Protein AF-A0ABD2THB8-F1 (afdb_monomer_lite)

Sequence (221 aa):
MLDHNLLGGKLNRGLSAIDSYSLLKEGKQLTSEEIIQISSLGWCIEWLQGYFLVHDDIMDGSSKRRGQPCWFRLSEVGMIAVNDGILLRNHIAVILKQHFRGKPYYVDLLELFNEVEYQTASGQMIDLITTQEKDLSKYSLPIHRRIVQYKTAYYSFYLPVACALLMAGENLDNHLMPRTYSSKWEYISKFRMITWTALLIHRCWVRMARILKISSALGWL

Organism: NCBI:txid62892

Radius of gyration: 18.79 Å; chains: 1; bounding box: 41×47×53 Å

Structure (mmCIF, N/CA/C/O backbone):
data_AF-A0ABD2THB8-F1
#
_entry.id   AF-A0ABD2THB8-F1
#
loop_
_atom_site.group_PDB
_atom_site.id
_atom_site.type_symbol
_atom_site.label_atom_id
_atom_site.label_alt_id
_atom_site.label_comp_id
_atom_site.label_asym_id
_atom_site.label_entity_id
_atom_site.label_seq_id
_atom_site.pdbx_PDB_ins_code
_atom_site.Cartn_x
_atom_site.Cartn_y
_atom_site.Cartn_z
_atom_site.occupancy
_atom_site.B_iso_or_equiv
_atom_site.auth_seq_id
_atom_site.auth_comp_id
_atom_site.auth_asym_id
_atom_site.auth_atom_id
_atom_site.pdbx_PDB_model_num
ATOM 1 N N . MET A 1 1 ? 7.795 -17.103 1.721 1.00 94.69 1 MET A N 1
ATOM 2 C CA . MET A 1 1 ? 7.207 -16.081 0.827 1.00 94.69 1 MET A CA 1
ATOM 3 C C . MET A 1 1 ? 6.844 -14.801 1.581 1.00 94.69 1 MET A C 1
ATOM 5 O O . MET A 1 1 ? 7.473 -13.789 1.304 1.00 94.69 1 MET A O 1
ATOM 9 N N . LEU A 1 2 ? 5.898 -14.818 2.538 1.00 96.44 2 LEU A N 1
ATOM 10 C CA . LEU A 1 2 ? 5.469 -13.603 3.261 1.00 96.44 2 LEU A CA 1
ATOM 11 C C . LEU A 1 2 ? 6.621 -12.915 4.005 1.00 96.44 2 LEU A C 1
ATOM 13 O O . LEU A 1 2 ? 6.917 -11.759 3.719 1.00 96.44 2 LEU A O 1
ATOM 17 N N . ASP A 1 3 ? 7.320 -13.643 4.879 1.00 96.75 3 ASP A N 1
ATOM 18 C CA . ASP A 1 3 ? 8.410 -13.075 5.684 1.00 96.75 3 ASP A CA 1
ATOM 19 C C . ASP A 1 3 ? 9.509 -12.452 4.815 1.00 96.75 3 ASP A C 1
ATOM 21 O O . ASP A 1 3 ? 9.954 -11.336 5.073 1.00 96.75 3 ASP A O 1
ATOM 25 N N . HIS A 1 4 ? 9.877 -13.124 3.719 1.00 97.44 4 HIS A N 1
ATOM 26 C CA . HIS A 1 4 ? 10.893 -12.643 2.776 1.00 97.44 4 HIS A CA 1
ATOM 27 C C . HIS A 1 4 ? 10.495 -11.330 2.094 1.00 97.44 4 HIS A C 1
ATOM 29 O O . HIS A 1 4 ? 11.316 -10.428 1.940 1.00 97.44 4 HIS A O 1
ATOM 35 N N . ASN A 1 5 ? 9.233 -11.216 1.673 1.00 97.69 5 ASN A N 1
ATOM 36 C CA . ASN A 1 5 ? 8.765 -10.102 0.846 1.00 97.69 5 ASN A CA 1
ATOM 37 C C . ASN A 1 5 ? 8.177 -8.939 1.652 1.00 97.69 5 ASN A C 1
ATOM 39 O O . ASN A 1 5 ? 8.069 -7.827 1.130 1.00 97.69 5 ASN A O 1
ATOM 43 N N . LEU A 1 6 ? 7.814 -9.145 2.919 1.00 96.38 6 LEU A N 1
ATOM 44 C CA . LEU A 1 6 ? 7.147 -8.137 3.752 1.00 96.38 6 LEU A CA 1
ATOM 45 C C . LEU A 1 6 ? 8.025 -7.621 4.896 1.00 96.38 6 LEU A C 1
ATOM 47 O O . LEU A 1 6 ? 7.920 -6.448 5.245 1.00 96.38 6 LEU A O 1
ATOM 51 N N . LEU A 1 7 ? 8.954 -8.430 5.413 1.00 93.50 7 LEU A N 1
ATOM 52 C CA . LEU A 1 7 ? 9.884 -8.002 6.462 1.00 93.50 7 LEU A CA 1
ATOM 53 C C . LEU A 1 7 ? 11.159 -7.370 5.874 1.00 93.50 7 LEU A C 1
ATOM 55 O O . LEU A 1 7 ? 11.385 -7.359 4.660 1.00 93.50 7 LEU A O 1
ATOM 59 N N . GLY A 1 8 ? 11.968 -6.747 6.736 1.00 89.75 8 GLY A N 1
ATOM 60 C CA . GLY A 1 8 ? 13.219 -6.064 6.362 1.00 89.75 8 GLY A CA 1
ATOM 61 C C . GLY A 1 8 ? 13.041 -4.688 5.701 1.00 89.75 8 GLY A C 1
ATOM 62 O O . GLY A 1 8 ? 14.020 -4.030 5.350 1.00 89.75 8 GLY A O 1
ATOM 63 N N . GLY A 1 9 ? 11.797 -4.240 5.502 1.00 90.88 9 GLY A N 1
ATOM 64 C CA . GLY A 1 9 ? 11.471 -2.874 5.094 1.00 90.88 9 GLY A CA 1
ATOM 65 C C . GLY A 1 9 ? 11.371 -1.918 6.287 1.00 90.88 9 GLY A C 1
ATOM 66 O O . GLY A 1 9 ? 11.344 -2.337 7.438 1.00 90.88 9 GLY A O 1
ATOM 67 N N . LYS A 1 10 ? 11.266 -0.613 6.008 1.00 94.00 10 LYS A N 1
ATOM 68 C CA . LYS A 1 10 ? 11.056 0.421 7.044 1.00 94.00 10 LYS A CA 1
ATOM 69 C C . LYS A 1 10 ? 9.604 0.515 7.533 1.00 94.00 10 LYS A C 1
ATOM 71 O O . LYS A 1 10 ? 9.340 1.245 8.476 1.00 94.00 10 LYS A O 1
ATOM 76 N N . LEU A 1 11 ? 8.675 -0.152 6.841 1.00 95.25 11 LEU A N 1
ATOM 77 C CA . LEU A 1 11 ? 7.229 -0.113 7.095 1.00 95.25 11 LEU A CA 1
ATOM 78 C C . LEU A 1 11 ? 6.629 1.305 7.096 1.00 95.25 11 LEU A C 1
ATOM 80 O O . LEU A 1 11 ? 5.595 1.557 7.705 1.00 95.25 11 LEU A O 1
ATOM 84 N N . ASN A 1 12 ? 7.281 2.260 6.422 1.00 96.81 12 ASN A N 1
ATOM 85 C CA . ASN A 1 12 ? 6.888 3.667 6.473 1.00 96.81 12 ASN A CA 1
ATOM 86 C C . ASN A 1 12 ? 5.454 3.895 5.984 1.00 96.81 12 ASN A C 1
ATOM 88 O O . ASN A 1 12 ? 4.807 4.813 6.476 1.00 96.81 12 ASN A O 1
ATOM 92 N N . ARG A 1 13 ? 4.956 3.114 5.014 1.00 97.00 13 ARG A N 1
ATOM 93 C CA . ARG A 1 13 ? 3.604 3.315 4.472 1.00 97.00 13 ARG A CA 1
ATOM 94 C C . ARG A 1 13 ? 2.563 2.793 5.450 1.00 97.00 13 ARG A C 1
ATOM 96 O O . ARG A 1 13 ? 1.616 3.513 5.754 1.00 97.00 13 ARG A O 1
ATOM 103 N N . GLY A 1 14 ? 2.796 1.604 6.004 1.00 96.69 14 GLY A N 1
ATOM 104 C CA . GLY A 1 14 ? 1.966 1.040 7.062 1.00 96.69 14 GLY A CA 1
ATOM 105 C C . GLY A 1 14 ? 1.931 1.928 8.308 1.00 96.69 14 GLY A C 1
ATOM 106 O O . GLY A 1 14 ? 0.855 2.288 8.778 1.00 96.69 14 GLY A O 1
ATOM 107 N N . LEU A 1 15 ? 3.098 2.375 8.783 1.00 97.31 15 LEU A N 1
ATOM 108 C CA . LEU A 1 15 ? 3.215 3.300 9.916 1.00 97.31 15 LEU A CA 1
ATOM 109 C C . LEU A 1 15 ? 2.547 4.651 9.634 1.00 97.31 15 LEU A C 1
ATOM 111 O O . LEU A 1 15 ? 1.915 5.210 10.523 1.00 97.31 15 LEU A O 1
ATOM 115 N N . SER A 1 16 ? 2.606 5.149 8.394 1.00 96.88 16 SER A N 1
ATOM 116 C CA . SER A 1 16 ? 1.941 6.407 8.025 1.00 96.88 16 SER A CA 1
ATOM 117 C C . SER A 1 16 ? 0.422 6.339 8.193 1.00 96.88 16 SER A C 1
ATOM 119 O O . SER A 1 16 ? -0.178 7.350 8.550 1.00 96.88 16 SER A O 1
ATOM 121 N N . ALA A 1 17 ? -0.212 5.183 7.969 1.00 96.94 17 ALA A N 1
ATOM 122 C CA . ALA A 1 17 ? -1.645 5.018 8.223 1.00 96.94 17 ALA A CA 1
ATOM 123 C C . ALA A 1 17 ? -1.957 5.138 9.726 1.00 96.94 17 ALA A C 1
ATOM 125 O O . ALA A 1 17 ? -2.867 5.869 10.118 1.00 96.94 17 ALA A O 1
ATOM 126 N N . ILE A 1 18 ? -1.145 4.489 10.568 1.00 96.44 18 ILE A N 1
ATOM 127 C CA . ILE A 1 18 ? -1.266 4.519 12.034 1.00 96.44 18 ILE A CA 1
ATOM 128 C C . ILE A 1 18 ? -1.056 5.940 12.571 1.00 96.44 18 ILE A C 1
ATOM 130 O O . ILE A 1 18 ? -1.875 6.439 13.347 1.00 96.44 18 ILE A O 1
ATOM 134 N N . ASP A 1 19 ? 0.005 6.611 12.121 1.00 96.06 19 ASP A N 1
ATOM 135 C CA . ASP A 1 19 ? 0.317 7.988 12.504 1.00 96.06 19 ASP A CA 1
ATOM 136 C C . ASP A 1 19 ? -0.799 8.947 12.072 1.00 96.06 19 ASP A C 1
ATOM 138 O O . ASP A 1 19 ? -1.228 9.792 12.857 1.00 96.06 19 ASP A O 1
ATOM 142 N N . SER A 1 20 ? -1.312 8.795 10.846 1.00 95.56 20 SER A N 1
ATOM 143 C CA . SER A 1 20 ? -2.399 9.633 10.324 1.00 95.56 20 SER A CA 1
ATOM 144 C C . SER A 1 20 ? -3.672 9.470 11.150 1.00 95.56 20 SER A C 1
ATOM 146 O O . SER A 1 20 ? -4.260 10.466 11.566 1.00 95.56 20 SER A O 1
ATOM 148 N N . TYR A 1 21 ? -4.068 8.233 11.455 1.00 96.88 21 TYR A N 1
ATOM 149 C CA . TYR A 1 21 ? -5.251 7.974 12.275 1.00 96.88 21 TYR A CA 1
ATOM 150 C C . TYR A 1 21 ? -5.092 8.515 13.699 1.00 96.88 21 TYR A C 1
ATOM 152 O O . TYR A 1 21 ? -5.993 9.159 14.229 1.00 96.88 21 TYR A O 1
ATOM 160 N N . SER A 1 22 ? -3.912 8.336 14.296 1.00 95.00 22 SER A N 1
ATOM 161 C CA . SER A 1 22 ? -3.602 8.870 15.627 1.00 95.00 22 SER A CA 1
ATOM 162 C C . SER A 1 22 ? -3.696 10.399 15.672 1.00 95.00 22 SER A C 1
ATOM 164 O O . SER A 1 22 ? -4.173 10.963 16.657 1.00 95.00 22 SER A O 1
ATOM 166 N N . LEU A 1 23 ? -3.270 11.084 14.605 1.00 94.62 23 LEU A N 1
ATOM 167 C CA . LEU A 1 23 ? -3.394 12.539 14.487 1.00 94.62 23 LEU A CA 1
ATOM 168 C C . LEU A 1 23 ? -4.854 12.988 14.344 1.00 94.62 23 LEU A C 1
ATOM 170 O O . LEU A 1 23 ? -5.235 13.966 14.983 1.00 94.62 23 LEU A O 1
ATOM 174 N N . LEU A 1 24 ? -5.671 12.263 13.573 1.00 93.38 24 LEU A N 1
ATOM 175 C CA . LEU A 1 24 ? -7.109 12.539 13.421 1.00 93.38 24 LEU A CA 1
ATOM 176 C C . LEU A 1 24 ? -7.891 12.366 14.732 1.00 93.38 24 LEU A C 1
ATOM 178 O O . LEU A 1 24 ? -8.963 12.936 14.896 1.00 93.38 24 LEU A O 1
ATOM 182 N N . LYS A 1 25 ? -7.352 11.611 15.694 1.00 92.50 25 LYS A N 1
ATOM 183 C CA . LYS A 1 25 ? -7.950 11.435 17.024 1.00 92.50 25 LYS A CA 1
ATOM 184 C C . LYS A 1 25 ? -7.610 12.554 18.012 1.00 92.50 25 LYS A C 1
ATOM 186 O O . LYS A 1 25 ? -8.044 12.483 19.160 1.00 92.50 25 LYS A O 1
ATOM 191 N N . GLU A 1 26 ? -6.857 13.570 17.587 1.00 90.06 26 GLU A N 1
ATOM 192 C CA . GLU A 1 26 ? -6.577 14.797 18.351 1.00 90.06 26 GLU A CA 1
ATOM 193 C C . GLU A 1 26 ? -6.031 14.537 19.770 1.00 90.06 26 GLU A C 1
ATOM 195 O O . GLU A 1 26 ? -6.385 15.204 20.738 1.00 90.06 26 GLU A O 1
ATOM 200 N N . GLY A 1 27 ? -5.158 13.533 19.910 1.00 82.19 27 GLY A N 1
ATOM 201 C CA . GLY A 1 27 ? -4.533 13.181 21.190 1.00 82.19 27 GLY A CA 1
ATOM 202 C C . GLY A 1 27 ? -5.357 12.250 22.083 1.00 82.19 27 GLY A C 1
ATOM 203 O O . GLY A 1 27 ? -4.892 11.893 23.165 1.00 82.19 27 GLY A O 1
ATOM 204 N N . LYS A 1 28 ? -6.541 11.802 21.640 1.00 90.00 28 LYS A N 1
ATOM 205 C CA . LYS A 1 28 ? -7.277 10.721 22.309 1.00 90.00 28 LYS A CA 1
ATOM 206 C C . LYS A 1 28 ? -6.526 9.400 22.156 1.00 90.00 28 LYS A C 1
ATOM 208 O O . LYS A 1 28 ? -5.987 9.094 21.092 1.00 90.00 28 LYS A O 1
ATOM 213 N N . GLN A 1 29 ? -6.516 8.606 23.223 1.00 91.56 29 GLN A N 1
ATOM 214 C CA . GLN A 1 29 ? -5.912 7.280 23.201 1.00 91.56 29 GLN A CA 1
ATOM 215 C C . GLN A 1 29 ? -6.728 6.343 22.307 1.00 91.56 29 GLN A C 1
ATOM 217 O O . GLN A 1 29 ? -7.955 6.306 22.396 1.00 91.56 29 GLN A O 1
ATOM 222 N N . LEU A 1 30 ? -6.036 5.588 21.454 1.00 94.81 30 LEU A N 1
ATOM 223 C CA . LEU A 1 30 ? -6.664 4.572 20.618 1.00 94.81 30 LEU A CA 1
ATOM 224 C C . LEU A 1 30 ? -7.088 3.376 21.470 1.00 94.81 30 LEU A C 1
ATOM 226 O O . LEU A 1 30 ? -6.328 2.894 22.313 1.00 94.81 30 LEU A O 1
ATOM 230 N N . THR A 1 31 ? -8.286 2.871 21.212 1.00 96.75 31 THR A N 1
ATOM 231 C CA . THR A 1 31 ? -8.747 1.596 21.762 1.00 96.75 31 THR A CA 1
ATOM 232 C C . THR A 1 31 ? -7.973 0.429 21.145 1.00 96.75 31 THR A C 1
ATOM 234 O O . THR A 1 31 ? -7.402 0.535 20.058 1.00 96.75 31 THR A O 1
ATOM 237 N N . SER A 1 32 ? -7.980 -0.730 21.808 1.00 96.56 32 SER A N 1
ATOM 238 C CA . SER A 1 32 ? -7.350 -1.942 21.268 1.00 96.56 32 SER A CA 1
ATOM 239 C C . SER A 1 32 ? -7.946 -2.358 19.918 1.00 96.56 32 SER A C 1
ATOM 241 O O . SER A 1 32 ? -7.210 -2.799 19.039 1.00 96.56 32 SER A O 1
ATOM 243 N N . GLU A 1 33 ? -9.258 -2.180 19.729 1.00 96.12 33 GLU A N 1
ATOM 244 C CA . GLU A 1 33 ? -9.925 -2.469 18.455 1.00 96.12 33 GLU A CA 1
ATOM 245 C C . GLU A 1 33 ? -9.424 -1.543 17.340 1.00 96.12 33 GLU A C 1
ATOM 247 O O . GLU A 1 33 ? -9.090 -2.011 16.250 1.00 96.12 33 GLU A O 1
ATOM 252 N N . GLU A 1 34 ? -9.310 -0.245 17.624 1.00 96.88 34 GLU A N 1
ATOM 253 C CA . GLU A 1 34 ? -8.800 0.733 16.665 1.00 96.88 34 GLU A CA 1
ATOM 254 C C . GLU A 1 34 ? -7.345 0.449 16.296 1.00 96.88 34 GLU A C 1
ATOM 256 O O . GLU A 1 34 ? -7.003 0.470 15.118 1.00 96.88 34 GLU A O 1
ATOM 261 N N . ILE A 1 35 ? -6.493 0.112 17.270 1.00 97.50 35 ILE A N 1
ATOM 262 C CA . ILE A 1 35 ? -5.095 -0.255 17.004 1.00 97.50 35 ILE A CA 1
ATOM 263 C C . ILE A 1 35 ? -5.028 -1.460 16.061 1.00 97.50 35 ILE A C 1
ATOM 265 O O . ILE A 1 35 ? -4.277 -1.425 15.085 1.00 97.50 35 ILE A O 1
ATOM 269 N N . ILE A 1 36 ? -5.822 -2.507 16.309 1.00 97.81 36 ILE A N 1
ATOM 270 C CA . ILE A 1 36 ? -5.866 -3.699 15.451 1.00 97.81 36 ILE A CA 1
ATOM 271 C C . ILE A 1 36 ? -6.335 -3.330 14.042 1.00 97.81 36 ILE A C 1
ATOM 273 O O . ILE A 1 36 ? -5.728 -3.760 13.062 1.00 97.81 36 ILE A O 1
ATOM 277 N N . GLN A 1 37 ? -7.387 -2.522 13.921 1.00 98.25 37 GLN A N 1
ATOM 278 C CA . GLN A 1 37 ? -7.937 -2.115 12.629 1.00 98.25 37 GLN A CA 1
ATOM 279 C C . GLN A 1 37 ? -6.945 -1.273 11.829 1.00 98.25 37 GLN A C 1
ATOM 281 O O . GLN A 1 37 ? -6.592 -1.651 10.711 1.00 98.25 37 GLN A O 1
ATOM 286 N N . ILE A 1 38 ? -6.417 -0.187 12.394 1.00 98.19 38 ILE A N 1
ATOM 287 C CA . ILE A 1 38 ? -5.491 0.665 11.644 1.00 98.19 38 ILE A CA 1
ATOM 288 C C . ILE A 1 38 ? -4.184 -0.065 11.319 1.00 98.19 38 ILE A C 1
ATOM 290 O O . ILE A 1 38 ? -3.643 0.110 10.229 1.00 98.19 38 ILE A O 1
ATOM 294 N N . SER A 1 39 ? -3.719 -0.960 12.198 1.00 98.44 39 SER A N 1
ATOM 295 C CA . SER A 1 39 ? -2.564 -1.818 11.907 1.00 98.44 39 SER A CA 1
ATOM 296 C C . SER A 1 39 ? -2.863 -2.813 10.785 1.00 98.44 39 SER A C 1
ATOM 298 O O . SER A 1 39 ? -2.005 -3.048 9.940 1.00 98.44 39 SER A O 1
ATOM 300 N N . SER A 1 40 ? -4.080 -3.365 10.724 1.00 98.62 40 SER A N 1
ATOM 301 C CA . SER A 1 40 ? -4.502 -4.264 9.639 1.00 98.62 40 SER A CA 1
ATOM 302 C C . SER A 1 40 ? -4.533 -3.540 8.290 1.00 98.62 40 SER 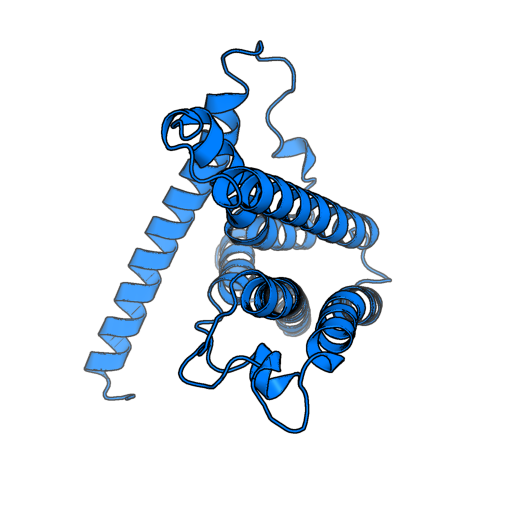A C 1
ATOM 304 O O . SER A 1 40 ? -4.075 -4.094 7.291 1.00 98.62 40 SER A O 1
ATOM 306 N N . LEU A 1 41 ? -5.002 -2.286 8.255 1.00 98.75 41 LEU A N 1
ATOM 307 C CA . LEU A 1 41 ? -4.922 -1.434 7.060 1.00 98.75 41 LEU A CA 1
ATOM 308 C C . LEU A 1 41 ? -3.471 -1.109 6.699 1.00 98.75 41 LEU A C 1
ATOM 310 O O . LEU A 1 41 ? -3.091 -1.231 5.536 1.00 98.75 41 LEU A O 1
ATOM 314 N N . GLY A 1 42 ? -2.647 -0.764 7.691 1.00 98.56 42 GLY A N 1
ATOM 315 C CA . GLY A 1 42 ? -1.218 -0.533 7.502 1.00 98.56 42 GLY A CA 1
ATOM 316 C C . GLY A 1 42 ? -0.519 -1.734 6.860 1.00 98.56 42 GLY A C 1
ATOM 317 O O . GLY A 1 42 ? 0.224 -1.578 5.892 1.00 98.56 42 GLY A O 1
ATOM 318 N N . TRP A 1 43 ? -0.825 -2.944 7.326 1.00 98.62 43 TRP A N 1
ATOM 319 C CA . TRP A 1 43 ? -0.332 -4.174 6.719 1.00 98.62 43 TRP A CA 1
ATOM 320 C C . TRP A 1 43 ? -0.894 -4.407 5.317 1.00 98.62 43 TRP A C 1
ATOM 322 O O . TRP A 1 43 ? -0.116 -4.720 4.426 1.00 98.62 43 TRP A O 1
ATOM 332 N N . CYS A 1 44 ? -2.181 -4.169 5.049 1.00 98.81 44 CYS A N 1
ATOM 333 C CA . CYS A 1 44 ? -2.716 -4.253 3.681 1.00 98.81 44 CYS A CA 1
ATOM 334 C C . CYS A 1 44 ? -1.915 -3.387 2.687 1.00 98.81 44 CYS A C 1
ATOM 336 O O . CYS A 1 44 ? -1.662 -3.811 1.560 1.00 98.81 44 CYS A O 1
ATOM 338 N N . ILE A 1 45 ? -1.457 -2.205 3.114 1.00 98.75 45 ILE A N 1
ATOM 339 C CA . ILE A 1 45 ? -0.619 -1.313 2.299 1.00 98.75 45 ILE A CA 1
ATOM 340 C C . ILE A 1 45 ? 0.781 -1.904 2.072 1.00 98.75 45 ILE A C 1
ATOM 342 O O . ILE A 1 45 ? 1.297 -1.858 0.955 1.00 98.75 45 ILE A O 1
ATOM 346 N N . GLU A 1 46 ? 1.400 -2.484 3.100 1.00 98.62 46 GLU A N 1
ATOM 347 C CA . GLU A 1 46 ? 2.703 -3.154 2.969 1.00 98.62 46 GLU A CA 1
ATOM 348 C C . GLU A 1 46 ? 2.607 -4.441 2.125 1.00 98.62 46 GLU A C 1
ATOM 350 O O . GLU A 1 46 ? 3.531 -4.744 1.371 1.00 98.62 46 GLU A O 1
ATOM 355 N N . TRP A 1 47 ? 1.474 -5.153 2.166 1.00 98.62 47 TRP A N 1
ATOM 356 C CA . TRP A 1 47 ? 1.162 -6.270 1.267 1.00 98.62 47 TRP A CA 1
ATOM 357 C C . TRP A 1 47 ? 1.036 -5.808 -0.186 1.00 98.62 47 TRP A C 1
ATOM 359 O O . TRP A 1 47 ? 1.629 -6.428 -1.068 1.00 98.62 47 TRP A O 1
ATOM 369 N N . LEU A 1 48 ? 0.333 -4.696 -0.435 1.00 98.69 48 LEU A N 1
ATOM 370 C CA . LEU A 1 48 ? 0.223 -4.100 -1.770 1.00 98.69 48 LEU A CA 1
ATOM 371 C C . LEU A 1 48 ? 1.600 -3.685 -2.300 1.00 98.69 48 LEU A C 1
ATOM 373 O O . LEU A 1 48 ? 1.945 -3.974 -3.444 1.00 98.69 48 LEU A O 1
ATOM 377 N N . GLN A 1 49 ? 2.421 -3.059 -1.453 1.00 98.44 49 GLN A N 1
ATOM 378 C CA . GLN A 1 49 ? 3.799 -2.732 -1.801 1.00 98.44 49 GLN A CA 1
ATOM 379 C C . GLN A 1 49 ? 4.617 -4.000 -2.092 1.00 98.44 49 GLN A C 1
ATOM 381 O O . GLN A 1 49 ? 5.359 -4.028 -3.069 1.00 98.44 49 GLN A O 1
ATOM 386 N N . GLY A 1 50 ? 4.510 -5.036 -1.257 1.00 98.38 50 GLY A N 1
ATOM 387 C CA . GLY A 1 50 ? 5.208 -6.309 -1.447 1.00 98.38 50 GLY A CA 1
ATOM 388 C C . GLY A 1 50 ? 4.857 -6.968 -2.779 1.00 98.38 50 GLY A C 1
ATOM 389 O O . GLY A 1 50 ? 5.757 -7.375 -3.506 1.00 98.38 50 GLY A O 1
ATOM 390 N N . TYR A 1 51 ? 3.569 -6.994 -3.128 1.00 98.56 51 TYR A N 1
ATOM 391 C CA . TYR A 1 51 ? 3.076 -7.449 -4.427 1.00 98.56 51 TYR A CA 1
ATOM 392 C C . TYR A 1 51 ? 3.771 -6.727 -5.588 1.00 98.56 51 TYR A C 1
ATOM 394 O O . TYR A 1 51 ? 4.407 -7.379 -6.418 1.00 98.56 51 TYR A O 1
ATOM 402 N N . PHE A 1 52 ? 3.715 -5.390 -5.610 1.00 98.62 52 PHE A N 1
ATOM 403 C CA . PHE A 1 52 ? 4.333 -4.618 -6.686 1.00 98.62 52 PHE A CA 1
ATOM 404 C C . PHE A 1 52 ? 5.846 -4.811 -6.744 1.00 98.62 52 PHE A C 1
ATOM 406 O O . PHE A 1 52 ? 6.385 -4.938 -7.833 1.00 98.62 52 PHE A O 1
ATOM 413 N N . LEU A 1 53 ? 6.535 -4.884 -5.602 1.00 98.56 53 LEU A N 1
ATOM 414 C CA . LEU A 1 53 ? 7.988 -5.061 -5.577 1.00 98.56 53 LEU A CA 1
ATOM 415 C C . LEU A 1 53 ? 8.437 -6.434 -6.081 1.00 98.56 53 LEU A C 1
ATOM 417 O O . LEU A 1 53 ? 9.468 -6.511 -6.739 1.00 98.56 53 LEU A O 1
ATOM 421 N N . VAL A 1 54 ? 7.682 -7.504 -5.810 1.00 98.69 54 VAL A N 1
ATOM 422 C CA . VAL A 1 54 ? 7.996 -8.836 -6.355 1.00 98.69 54 VAL A CA 1
ATOM 423 C C . VAL A 1 54 ? 7.940 -8.817 -7.882 1.00 98.69 54 VAL A C 1
ATOM 425 O O . VAL A 1 54 ? 8.820 -9.375 -8.532 1.00 98.69 54 VAL A O 1
ATOM 428 N N . HIS A 1 55 ? 6.928 -8.169 -8.463 1.00 98.62 55 HIS A N 1
ATOM 429 C CA . HIS A 1 55 ? 6.788 -8.068 -9.918 1.00 98.62 55 HIS A CA 1
ATOM 430 C C . HIS A 1 55 ? 7.768 -7.066 -10.540 1.00 98.62 55 HIS A C 1
ATOM 432 O O . HIS A 1 55 ? 8.357 -7.367 -11.574 1.00 98.62 55 HIS A O 1
ATOM 438 N N . ASP A 1 56 ? 7.985 -5.911 -9.911 1.00 98.38 56 ASP A N 1
ATOM 439 C CA . ASP A 1 56 ? 8.949 -4.885 -10.340 1.00 98.38 56 ASP A CA 1
ATOM 440 C C . ASP A 1 56 ? 10.375 -5.445 -10.368 1.00 98.38 56 ASP A C 1
ATOM 442 O O . ASP A 1 56 ? 11.062 -5.317 -11.375 1.00 98.38 56 ASP A O 1
ATOM 446 N N . ASP A 1 57 ? 10.779 -6.201 -9.341 1.00 98.62 57 ASP A N 1
ATOM 447 C CA . ASP A 1 57 ? 12.095 -6.841 -9.312 1.00 98.62 57 ASP A CA 1
ATOM 448 C C . ASP A 1 57 ? 12.299 -7.819 -10.488 1.00 98.62 57 ASP A C 1
ATOM 450 O O . ASP A 1 57 ? 13.416 -7.928 -11.000 1.00 98.62 57 ASP A O 1
ATOM 454 N N . ILE A 1 58 ? 11.243 -8.514 -10.933 1.00 98.50 58 ILE A N 1
ATOM 455 C CA . ILE A 1 58 ? 11.281 -9.396 -12.113 1.00 98.50 58 ILE A CA 1
ATOM 456 C C . ILE A 1 58 ? 11.418 -8.567 -13.394 1.00 98.50 58 ILE A C 1
ATOM 458 O O . ILE A 1 58 ? 12.292 -8.860 -14.210 1.00 98.50 58 ILE A O 1
ATOM 462 N N . MET A 1 59 ? 10.567 -7.551 -13.572 1.00 97.44 59 MET A N 1
ATOM 463 C CA . MET A 1 59 ? 10.538 -6.713 -14.779 1.00 97.44 59 MET A CA 1
ATOM 464 C C . MET A 1 59 ? 11.849 -5.943 -14.977 1.00 97.44 59 MET A C 1
ATOM 466 O O . MET A 1 59 ? 12.344 -5.864 -16.099 1.00 97.44 59 MET A O 1
ATOM 470 N N . ASP A 1 60 ? 12.451 -5.475 -13.884 1.00 96.31 60 ASP A N 1
ATOM 471 C CA . ASP A 1 60 ? 13.712 -4.729 -13.891 1.00 96.31 60 ASP A CA 1
ATOM 472 C C . ASP A 1 60 ? 14.950 -5.642 -13.883 1.00 96.31 60 ASP A C 1
ATOM 474 O O . ASP A 1 60 ? 16.088 -5.172 -13.952 1.00 96.31 60 ASP A O 1
ATOM 478 N N . GLY A 1 61 ? 14.768 -6.961 -13.756 1.00 97.12 61 GLY A N 1
ATOM 479 C CA . GLY A 1 61 ? 15.877 -7.905 -13.630 1.00 97.12 61 GLY A CA 1
ATOM 480 C C . GLY A 1 61 ? 16.729 -7.669 -12.376 1.00 97.12 61 GLY A C 1
ATOM 481 O O . GLY A 1 61 ? 17.923 -7.984 -12.366 1.00 97.12 61 GLY A O 1
ATOM 482 N N . SER A 1 62 ? 16.132 -7.151 -11.305 1.00 97.81 62 SER A N 1
ATOM 483 C CA . SER A 1 62 ? 16.819 -6.800 -10.061 1.00 97.81 62 SER A CA 1
ATOM 484 C C . SER A 1 62 ? 17.499 -8.008 -9.398 1.00 97.81 62 SER A C 1
ATOM 486 O O . SER A 1 62 ? 17.114 -9.168 -9.579 1.00 97.81 62 SER A O 1
ATOM 488 N N . SER A 1 63 ? 18.570 -7.749 -8.642 1.00 97.88 63 SER A N 1
ATOM 489 C CA . SER A 1 63 ? 19.367 -8.792 -7.975 1.00 97.88 63 SER A CA 1
ATOM 490 C C . SER A 1 63 ? 19.084 -8.900 -6.476 1.00 97.88 63 SER A C 1
ATOM 492 O O . SER A 1 63 ? 18.967 -10.010 -5.952 1.00 97.88 63 SER A O 1
ATOM 494 N N . LYS A 1 64 ? 18.969 -7.764 -5.780 1.00 97.94 64 LYS A N 1
ATOM 495 C CA . LYS A 1 64 ? 18.759 -7.696 -4.331 1.00 97.94 64 LYS A CA 1
ATOM 496 C C . LYS A 1 64 ? 17.679 -6.693 -3.955 1.00 97.94 64 LYS A C 1
ATOM 498 O O . LYS A 1 64 ? 17.606 -5.603 -4.517 1.00 97.94 64 L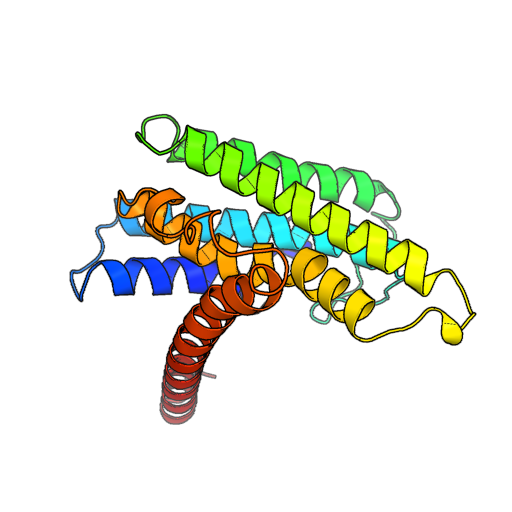YS A O 1
ATOM 503 N N . ARG A 1 65 ? 16.946 -7.012 -2.890 1.00 97.81 65 ARG A N 1
ATOM 504 C CA . ARG A 1 65 ? 15.992 -6.135 -2.216 1.00 97.81 65 ARG A CA 1
ATOM 505 C C . ARG A 1 65 ? 16.089 -6.314 -0.706 1.00 97.81 65 ARG A C 1
ATOM 507 O O . ARG A 1 65 ? 16.185 -7.430 -0.212 1.00 97.81 65 ARG A O 1
ATOM 514 N N . ARG A 1 66 ? 16.081 -5.200 0.040 1.00 95.50 66 ARG A N 1
ATOM 515 C CA . ARG A 1 66 ? 16.157 -5.189 1.521 1.00 95.50 66 ARG A CA 1
ATOM 516 C C . ARG A 1 66 ? 17.346 -5.999 2.073 1.00 95.50 66 ARG A C 1
ATOM 518 O O . ARG A 1 66 ? 17.243 -6.678 3.084 1.00 95.50 66 ARG A O 1
ATOM 525 N N . GLY A 1 67 ? 18.482 -5.937 1.376 1.00 95.19 67 GLY A N 1
ATOM 526 C CA . GLY A 1 67 ? 19.707 -6.653 1.750 1.00 95.19 67 GLY A CA 1
ATOM 527 C C . GLY A 1 67 ? 19.733 -8.143 1.387 1.00 95.19 67 GLY A C 1
ATOM 528 O O . GLY A 1 67 ? 20.788 -8.756 1.521 1.00 95.19 67 GLY A O 1
ATOM 529 N N . GLN A 1 68 ? 18.636 -8.709 0.877 1.00 96.31 68 GLN A N 1
ATOM 530 C CA . GLN A 1 68 ? 18.511 -10.119 0.493 1.00 96.31 68 GLN A CA 1
ATOM 531 C C . GLN A 1 68 ? 18.371 -10.270 -1.031 1.00 96.31 68 GLN A C 1
ATOM 533 O O . GLN A 1 68 ? 18.057 -9.287 -1.707 1.00 96.31 68 GLN A O 1
ATOM 538 N N . PRO A 1 69 ? 18.604 -11.461 -1.613 1.00 98.12 69 PRO A N 1
ATOM 539 C CA . PRO A 1 69 ? 18.247 -11.728 -3.005 1.00 98.12 69 PRO A CA 1
ATOM 540 C C . PRO A 1 69 ? 16.762 -11.437 -3.271 1.00 98.12 69 PRO A C 1
ATOM 542 O O . PRO A 1 69 ? 15.906 -11.727 -2.428 1.00 98.12 69 PRO A O 1
ATOM 545 N N . CYS A 1 70 ? 16.447 -10.870 -4.440 1.00 98.62 70 CYS A N 1
ATOM 546 C CA . CYS A 1 70 ? 15.054 -10.727 -4.875 1.00 98.62 70 CYS A CA 1
ATOM 547 C C . CYS A 1 70 ? 14.370 -12.103 -4.895 1.00 98.62 70 CYS A C 1
ATOM 549 O O . CYS A 1 70 ? 15.012 -13.101 -5.215 1.00 98.62 70 CYS A O 1
ATOM 551 N N . TRP A 1 71 ? 13.076 -12.170 -4.576 1.00 98.62 71 TRP A N 1
ATOM 552 C CA . TRP A 1 71 ? 12.369 -13.447 -4.384 1.00 98.62 71 TRP A CA 1
ATOM 553 C C . TRP A 1 71 ? 12.500 -14.397 -5.584 1.00 98.62 71 TRP A C 1
ATOM 555 O O . TRP A 1 71 ? 12.824 -15.568 -5.413 1.00 98.62 71 TRP A O 1
ATOM 565 N N . PHE A 1 72 ? 12.384 -13.870 -6.807 1.00 98.69 72 PHE A N 1
ATOM 566 C CA . PHE A 1 72 ? 12.531 -14.651 -8.041 1.00 98.69 72 PHE A CA 1
ATOM 567 C C . PHE A 1 72 ? 13.964 -15.144 -8.327 1.00 98.69 72 PHE A C 1
ATOM 569 O O . PHE A 1 72 ? 14.171 -15.947 -9.234 1.00 98.69 72 PHE A O 1
ATOM 576 N N . ARG A 1 73 ? 14.970 -14.649 -7.591 1.00 98.38 73 ARG A N 1
ATOM 577 C CA . ARG A 1 73 ? 16.378 -15.059 -7.721 1.00 98.38 73 ARG A CA 1
ATOM 578 C C . ARG A 1 73 ? 16.724 -16.278 -6.866 1.00 98.38 73 ARG A C 1
ATOM 580 O O . ARG A 1 73 ? 17.808 -16.825 -7.048 1.00 98.38 73 ARG A O 1
ATOM 587 N N . LEU A 1 74 ? 15.852 -16.693 -5.946 1.00 98.38 74 LEU A N 1
ATOM 588 C CA . LEU A 1 74 ? 16.055 -17.916 -5.170 1.00 98.38 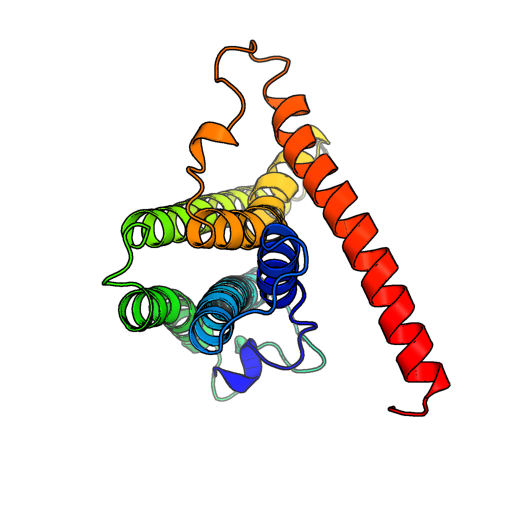74 LEU A CA 1
ATOM 589 C C . LEU A 1 74 ? 15.863 -19.143 -6.069 1.00 98.38 74 LEU A C 1
ATOM 591 O O . LEU A 1 74 ? 14.905 -19.203 -6.845 1.00 98.38 74 LEU A O 1
ATOM 595 N N . SER A 1 75 ? 16.774 -20.112 -5.960 1.00 97.12 75 SER A N 1
ATOM 596 C CA . SER A 1 75 ? 16.833 -21.303 -6.821 1.00 97.12 75 SER A CA 1
ATOM 597 C C . SER A 1 75 ? 15.552 -22.135 -6.802 1.00 97.12 75 SER A C 1
ATOM 599 O O . SER A 1 75 ? 15.140 -22.672 -7.824 1.00 97.12 75 SER A O 1
ATOM 601 N N . GLU A 1 76 ? 14.917 -22.214 -5.641 1.00 97.75 76 GLU A N 1
ATOM 602 C CA . GLU A 1 76 ? 13.701 -22.968 -5.365 1.00 97.75 76 GLU A CA 1
ATOM 603 C C . GLU A 1 76 ? 12.419 -22.204 -5.730 1.00 97.75 76 GLU A C 1
ATOM 605 O O . GLU A 1 76 ? 11.337 -22.785 -5.713 1.00 97.75 76 GLU A O 1
ATOM 610 N N . VAL A 1 77 ? 12.531 -20.913 -6.069 1.00 98.50 77 VAL A N 1
ATOM 611 C CA . VAL A 1 77 ? 11.392 -20.045 -6.402 1.00 98.50 77 VAL A CA 1
ATOM 612 C C . VAL A 1 77 ? 11.339 -19.768 -7.902 1.00 98.50 77 VAL A C 1
ATOM 614 O O . VAL A 1 77 ? 10.349 -20.087 -8.562 1.00 98.50 77 VAL A O 1
ATOM 617 N N . GLY A 1 78 ? 12.380 -19.148 -8.466 1.00 98.25 78 GLY A N 1
ATOM 618 C CA . GLY A 1 78 ? 12.371 -18.712 -9.862 1.00 98.25 78 GLY A CA 1
ATOM 619 C C . GLY A 1 78 ? 11.105 -17.919 -10.228 1.00 98.25 78 GLY A C 1
ATOM 620 O O . GLY A 1 78 ? 10.670 -17.018 -9.511 1.00 98.25 78 GLY A O 1
ATOM 621 N N . MET A 1 79 ? 10.465 -18.290 -11.339 1.00 98.44 79 MET A N 1
ATOM 622 C CA . MET A 1 79 ? 9.263 -17.610 -11.840 1.00 98.44 79 MET A CA 1
ATOM 623 C C . MET A 1 79 ? 7.962 -17.954 -11.098 1.00 98.44 79 MET A C 1
ATOM 625 O O . MET A 1 79 ? 6.945 -17.306 -11.352 1.00 98.44 79 MET A O 1
ATOM 629 N N . ILE A 1 80 ? 7.980 -18.877 -10.125 1.00 98.62 80 ILE A N 1
ATOM 630 C CA . ILE A 1 80 ? 6.847 -19.081 -9.197 1.00 98.62 80 ILE A CA 1
ATOM 631 C C . ILE A 1 80 ? 6.517 -17.765 -8.469 1.00 98.62 80 ILE A C 1
ATOM 633 O O . ILE A 1 80 ? 5.353 -17.491 -8.171 1.00 98.62 80 ILE A O 1
ATOM 637 N N . ALA A 1 81 ? 7.519 -16.889 -8.315 1.00 98.62 81 ALA A N 1
ATOM 638 C CA . ALA A 1 81 ? 7.387 -15.533 -7.798 1.00 98.62 81 ALA A CA 1
ATOM 639 C C . ALA A 1 81 ? 6.248 -14.714 -8.440 1.00 98.62 81 ALA A C 1
ATOM 641 O O . ALA A 1 81 ? 5.650 -13.880 -7.762 1.00 98.62 81 ALA A O 1
ATOM 642 N N . VAL A 1 82 ? 5.901 -14.957 -9.712 1.00 98.69 82 VAL A N 1
ATOM 643 C CA . VAL A 1 82 ? 4.762 -14.284 -10.362 1.00 98.69 82 VAL A CA 1
ATOM 644 C C . VAL A 1 82 ? 3.456 -14.614 -9.641 1.00 98.69 82 VAL A C 1
ATOM 646 O O . VAL A 1 82 ? 2.715 -13.701 -9.269 1.00 98.69 82 VAL A O 1
ATOM 649 N N . ASN A 1 83 ? 3.201 -15.902 -9.396 1.00 98.69 83 ASN A N 1
ATOM 650 C CA . ASN A 1 83 ? 2.018 -16.365 -8.673 1.00 98.69 83 ASN A CA 1
ATOM 651 C C . ASN A 1 83 ? 2.055 -15.942 -7.199 1.00 98.69 83 ASN A C 1
ATOM 653 O O . ASN A 1 83 ? 1.039 -15.525 -6.652 1.00 98.69 83 ASN A O 1
ATOM 657 N N . ASP A 1 84 ? 3.227 -15.979 -6.568 1.00 98.69 84 ASP A N 1
ATOM 658 C CA . ASP A 1 84 ? 3.382 -15.523 -5.184 1.00 98.69 84 ASP A CA 1
ATOM 659 C C . ASP A 1 84 ? 3.040 -14.036 -5.017 1.00 98.69 84 ASP A C 1
ATOM 661 O O . ASP A 1 84 ? 2.387 -13.658 -4.042 1.00 98.69 84 ASP A O 1
ATOM 665 N N . GLY A 1 85 ? 3.400 -13.196 -5.994 1.00 98.50 85 GLY A N 1
ATOM 666 C CA . GLY A 1 85 ? 2.949 -11.805 -6.054 1.00 98.50 85 GLY A CA 1
ATOM 667 C C . GLY A 1 85 ? 1.421 -11.699 -6.123 1.00 98.50 85 GLY A C 1
ATOM 668 O O . GLY A 1 85 ? 0.814 -10.949 -5.358 1.00 98.50 85 GLY A O 1
ATOM 669 N N . ILE A 1 86 ? 0.770 -12.507 -6.965 1.00 98.50 86 ILE A N 1
ATOM 670 C CA . ILE A 1 86 ? -0.701 -12.554 -7.052 1.00 98.50 86 ILE A CA 1
ATOM 671 C C . ILE A 1 86 ? -1.319 -12.981 -5.709 1.00 98.50 86 ILE A C 1
ATOM 673 O O . ILE A 1 86 ? -2.344 -12.432 -5.296 1.00 98.50 86 ILE A O 1
ATOM 677 N N . LEU A 1 87 ? -0.704 -13.918 -4.983 1.00 98.62 87 LEU A N 1
ATOM 678 C CA . LEU A 1 87 ? -1.154 -14.305 -3.643 1.00 98.62 87 LEU A CA 1
ATOM 679 C C . LEU A 1 87 ? -1.016 -13.158 -2.632 1.00 98.62 87 LEU A C 1
ATOM 681 O O . LEU A 1 87 ? -1.948 -12.926 -1.863 1.00 98.62 87 LEU A O 1
ATOM 685 N N . LEU A 1 88 ? 0.086 -12.395 -2.660 1.00 98.56 88 LEU A N 1
ATOM 686 C CA . LEU A 1 88 ? 0.236 -11.183 -1.840 1.00 98.56 88 LEU A CA 1
ATOM 687 C C . LEU A 1 88 ? -0.913 -10.198 -2.087 1.00 98.56 88 LEU A C 1
ATOM 689 O O . LEU A 1 88 ? -1.545 -9.747 -1.134 1.00 98.56 88 LEU A O 1
ATOM 693 N N . ARG A 1 89 ? -1.247 -9.930 -3.352 1.00 98.44 89 ARG A N 1
ATOM 694 C CA . ARG A 1 89 ? -2.378 -9.066 -3.718 1.00 98.44 89 ARG A CA 1
ATOM 695 C C . ARG A 1 89 ? -3.705 -9.583 -3.150 1.00 98.44 89 ARG A C 1
ATOM 697 O O . ARG A 1 89 ? -4.469 -8.831 -2.553 1.00 98.44 89 ARG A O 1
ATOM 704 N N . ASN A 1 90 ? -3.985 -10.880 -3.291 1.00 98.38 90 ASN A N 1
ATOM 705 C CA . ASN A 1 90 ? -5.256 -11.461 -2.844 1.00 98.38 90 ASN A CA 1
ATOM 706 C C . ASN A 1 90 ? -5.410 -11.516 -1.314 1.00 98.38 90 ASN A C 1
ATOM 708 O O . ASN A 1 90 ? -6.537 -11.425 -0.822 1.00 98.38 90 ASN A O 1
ATOM 712 N N . HIS A 1 91 ? -4.314 -11.593 -0.550 1.00 98.62 91 HIS A N 1
ATOM 713 C CA . HIS A 1 91 ? -4.376 -11.510 0.913 1.00 98.62 91 HIS A CA 1
ATOM 714 C C . HIS A 1 91 ? -5.002 -10.200 1.411 1.00 98.62 91 HIS A C 1
ATOM 716 O O . HIS A 1 91 ? -5.669 -10.214 2.443 1.00 98.62 91 HIS A O 1
ATOM 722 N N . ILE A 1 92 ? -4.871 -9.097 0.665 1.00 98.69 92 ILE A N 1
ATOM 723 C CA . ILE A 1 92 ? -5.477 -7.806 1.021 1.00 98.69 92 ILE A CA 1
ATOM 724 C C . ILE A 1 92 ? -6.996 -7.954 1.169 1.00 98.69 92 ILE A C 1
ATOM 726 O O . ILE A 1 92 ? -7.555 -7.610 2.207 1.00 98.69 92 ILE A O 1
ATOM 730 N N . ALA A 1 93 ? -7.672 -8.543 0.178 1.00 97.88 93 ALA A N 1
ATOM 731 C CA . ALA A 1 93 ? -9.122 -8.733 0.219 1.00 97.88 93 ALA A CA 1
ATOM 732 C C . ALA A 1 93 ? -9.563 -9.655 1.372 1.00 97.88 93 ALA A C 1
ATOM 734 O O . ALA A 1 93 ? -10.614 -9.432 1.978 1.00 97.88 93 ALA A O 1
ATOM 735 N N . VAL A 1 94 ? -8.752 -10.667 1.704 1.00 98.44 94 VAL A N 1
ATOM 736 C CA . VAL A 1 94 ? -8.999 -11.570 2.840 1.00 98.44 94 VAL A CA 1
ATOM 737 C C . VAL A 1 94 ? -8.932 -10.806 4.164 1.00 98.44 94 VAL A C 1
ATOM 739 O O . VAL A 1 94 ? -9.870 -10.895 4.957 1.00 98.44 94 VAL A O 1
ATOM 742 N N . ILE A 1 95 ? -7.882 -10.007 4.373 1.00 98.50 95 ILE A N 1
ATOM 743 C CA . ILE A 1 95 ? -7.701 -9.189 5.583 1.00 98.50 95 ILE A CA 1
ATOM 744 C C . ILE A 1 95 ? -8.828 -8.155 5.693 1.00 98.50 95 ILE A C 1
ATOM 746 O O . ILE A 1 95 ? -9.468 -8.044 6.742 1.00 98.50 95 ILE A O 1
ATOM 750 N N . LEU A 1 96 ? -9.140 -7.446 4.601 1.00 98.62 96 LEU A N 1
ATOM 751 C CA . LEU A 1 96 ? -10.227 -6.467 4.579 1.00 98.62 96 LEU A CA 1
ATOM 752 C C . LEU A 1 96 ? -11.565 -7.113 4.961 1.00 98.62 96 LEU A C 1
ATOM 754 O O . LEU A 1 96 ? -12.285 -6.608 5.822 1.00 98.62 96 LEU A O 1
ATOM 758 N N . LYS A 1 97 ? -11.886 -8.278 4.389 1.00 98.50 97 LYS A N 1
ATOM 759 C CA . LYS A 1 97 ? -13.104 -9.022 4.733 1.00 98.50 97 LYS A CA 1
ATOM 760 C C . LYS A 1 97 ? -13.119 -9.463 6.198 1.00 98.50 97 LYS A C 1
ATOM 762 O O . LYS A 1 97 ? -14.163 -9.390 6.841 1.00 98.50 97 LYS A O 1
ATOM 767 N N . GLN A 1 98 ? -11.994 -9.930 6.733 1.00 98.06 98 GLN A N 1
ATOM 768 C CA . GLN A 1 98 ? -11.916 -10.437 8.103 1.00 98.06 98 GLN A CA 1
ATOM 769 C C . GLN A 1 98 ? -12.144 -9.338 9.146 1.00 98.06 98 GLN A C 1
ATOM 771 O O . GLN A 1 98 ? -12.877 -9.559 10.110 1.00 98.06 98 GLN A O 1
ATOM 776 N N . HIS A 1 99 ? -11.558 -8.157 8.942 1.00 97.50 99 HIS A N 1
ATOM 777 C CA . HIS A 1 99 ? -11.555 -7.092 9.948 1.00 97.50 99 HIS A CA 1
ATOM 778 C C . HIS A 1 99 ? -12.613 -6.007 9.716 1.00 97.50 99 HIS A C 1
ATOM 780 O O . HIS A 1 99 ? -13.018 -5.346 10.673 1.00 97.50 99 HIS A O 1
ATOM 786 N N . PHE A 1 100 ? -13.085 -5.827 8.478 1.00 98.38 100 PHE A N 1
ATOM 787 C CA . PHE 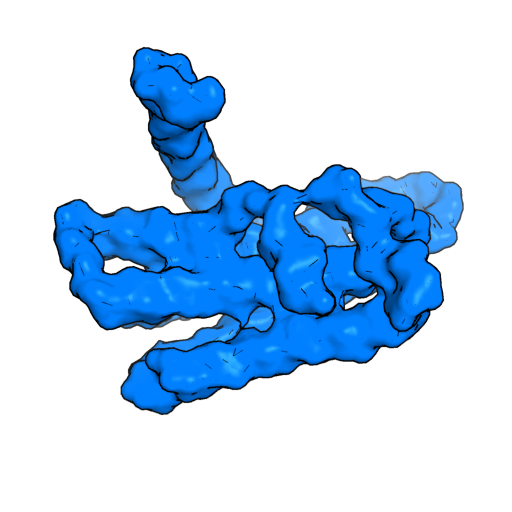A 1 100 ? -13.894 -4.662 8.109 1.00 98.38 100 PHE A CA 1
ATOM 788 C C . PHE A 1 100 ? -15.260 -4.986 7.519 1.00 98.38 100 PHE A C 1
ATOM 790 O O . PHE A 1 100 ? -16.054 -4.065 7.418 1.00 98.38 100 PHE A O 1
ATOM 797 N N . ARG A 1 101 ? -15.611 -6.246 7.214 1.00 97.75 101 ARG A N 1
ATOM 798 C CA . ARG A 1 101 ? -16.899 -6.594 6.558 1.00 97.75 101 ARG A CA 1
ATOM 799 C C . ARG A 1 101 ? -18.165 -6.005 7.198 1.00 97.75 101 ARG A C 1
ATOM 801 O O . ARG A 1 101 ? -19.169 -5.861 6.518 1.00 97.75 101 ARG A O 1
ATOM 808 N N . GLY A 1 102 ? -18.143 -5.752 8.509 1.00 97.38 102 GLY A N 1
ATOM 809 C CA . GLY A 1 102 ? -19.272 -5.191 9.261 1.00 97.38 102 GLY A CA 1
ATOM 810 C C . GLY A 1 102 ? -19.175 -3.683 9.500 1.00 97.38 102 GLY A C 1
ATOM 811 O O . GLY A 1 102 ? -20.009 -3.131 10.211 1.00 97.38 102 GLY A O 1
ATOM 812 N N . LYS A 1 103 ? -18.139 -3.020 8.979 1.00 97.75 103 LYS A N 1
ATOM 813 C CA . LYS A 1 103 ? -17.936 -1.579 9.117 1.00 97.75 103 LYS A CA 1
ATOM 814 C C . LYS A 1 103 ? -18.637 -0.848 7.969 1.00 97.75 103 LYS A C 1
ATOM 816 O O . LYS A 1 103 ? -18.636 -1.358 6.848 1.00 97.75 103 LYS A O 1
ATOM 821 N N . PRO A 1 104 ? -19.195 0.349 8.219 1.00 97.69 104 PRO A N 1
ATOM 822 C CA . PRO A 1 104 ? -19.915 1.099 7.190 1.00 97.69 104 PRO A CA 1
ATOM 823 C C . PRO A 1 104 ? -19.028 1.460 5.989 1.00 97.69 104 PRO A C 1
ATOM 825 O O . PRO A 1 104 ? -19.523 1.485 4.873 1.00 97.69 104 PRO A O 1
ATOM 828 N N . TYR A 1 105 ? -17.721 1.641 6.207 1.00 97.25 105 TYR A N 1
ATOM 829 C CA . TYR A 1 105 ? -16.728 2.001 5.187 1.00 97.25 105 TYR A CA 1
ATOM 830 C C . TYR A 1 105 ? -16.031 0.792 4.522 1.00 97.25 105 TYR A C 1
ATOM 832 O O . TYR A 1 105 ? -14.947 0.914 3.953 1.00 97.25 105 TYR A O 1
ATOM 840 N N . TYR A 1 106 ? -16.589 -0.421 4.641 1.00 98.50 106 TYR A N 1
ATOM 841 C CA . TYR A 1 106 ? -15.976 -1.632 4.075 1.00 98.50 106 TYR A CA 1
ATOM 842 C C . TYR A 1 106 ? -15.838 -1.573 2.551 1.00 98.50 106 TYR A C 1
ATOM 844 O O . TYR A 1 106 ? -14.794 -1.934 2.008 1.00 98.50 106 TYR A O 1
ATOM 852 N N . VAL A 1 107 ? -16.902 -1.142 1.872 1.00 98.25 107 VAL A N 1
ATOM 853 C CA . VAL A 1 107 ? -16.932 -1.059 0.408 1.00 98.25 107 VAL A CA 1
ATOM 854 C C . VAL A 1 107 ? -15.963 0.017 -0.069 1.00 98.25 107 VAL A C 1
ATOM 856 O O . VAL A 1 107 ? -15.167 -0.260 -0.961 1.00 98.25 107 VAL A O 1
ATOM 859 N N . ASP A 1 108 ? -15.924 1.169 0.605 1.00 98.06 108 ASP A N 1
ATOM 860 C CA . ASP A 1 108 ? -14.982 2.248 0.294 1.00 98.06 108 ASP A CA 1
ATOM 861 C C . ASP A 1 108 ? -13.524 1.785 0.396 1.00 98.06 108 ASP A C 1
ATOM 863 O O . ASP A 1 108 ? -12.694 2.148 -0.433 1.00 98.06 108 ASP A O 1
ATOM 867 N N . LEU A 1 109 ? -13.193 0.931 1.374 1.00 98.50 109 LEU A N 1
ATOM 868 C CA . LEU A 1 109 ? -11.860 0.329 1.466 1.00 98.50 109 LEU A CA 1
ATOM 869 C C . LEU A 1 109 ? -11.564 -0.588 0.272 1.00 98.50 109 LEU A C 1
ATOM 871 O O . LEU A 1 109 ? -10.470 -0.523 -0.285 1.00 98.50 109 LEU A O 1
ATOM 875 N N . LEU A 1 110 ? -12.507 -1.441 -0.138 1.00 98.31 110 LEU A N 1
ATOM 876 C CA . LEU A 1 110 ? -12.310 -2.312 -1.301 1.00 98.31 110 LEU A CA 1
ATOM 877 C C . LEU A 1 110 ? -12.083 -1.496 -2.579 1.00 98.31 110 LEU A C 1
ATOM 879 O O . LEU A 1 110 ? -11.162 -1.793 -3.343 1.00 98.31 110 LEU A O 1
ATOM 883 N N . GLU A 1 111 ? -12.895 -0.465 -2.798 1.00 98.06 111 GLU A N 1
ATOM 884 C CA . GLU A 1 111 ? -12.772 0.433 -3.946 1.00 98.06 111 GLU A CA 1
ATOM 885 C C . GLU A 1 111 ? -11.456 1.212 -3.911 1.00 98.06 111 GLU A C 1
ATOM 887 O O . GLU A 1 111 ? -10.734 1.225 -4.906 1.00 98.06 111 GLU A O 1
ATOM 892 N N . LEU A 1 112 ? -11.081 1.767 -2.755 1.00 98.25 112 LEU A N 1
ATOM 893 C CA . LEU A 1 112 ? -9.833 2.506 -2.568 1.00 98.25 112 LEU A CA 1
ATOM 894 C C . LEU A 1 112 ? -8.602 1.659 -2.917 1.00 98.25 112 LEU A C 1
ATOM 896 O O . LEU A 1 112 ? -7.718 2.126 -3.637 1.00 98.25 112 LEU A O 1
ATOM 900 N N . PHE A 1 113 ? -8.525 0.419 -2.423 1.00 98.62 113 PHE A N 1
ATOM 901 C CA . PHE A 1 113 ? -7.391 -0.460 -2.718 1.00 98.62 113 PHE A CA 1
ATOM 902 C C . PHE A 1 113 ? -7.346 -0.859 -4.199 1.00 98.62 113 PHE A C 1
ATOM 904 O O . PHE A 1 113 ? -6.267 -0.822 -4.789 1.00 98.62 113 PHE A O 1
ATOM 911 N N . ASN A 1 114 ? -8.489 -1.180 -4.817 1.00 98.38 114 ASN A N 1
ATOM 912 C CA . ASN A 1 114 ? -8.546 -1.531 -6.241 1.00 98.38 114 ASN A CA 1
ATOM 913 C C . ASN A 1 114 ? -8.190 -0.339 -7.150 1.00 98.38 114 ASN A C 1
ATOM 915 O O . ASN A 1 114 ? -7.430 -0.499 -8.103 1.00 98.38 114 ASN A O 1
ATOM 919 N N . GLU A 1 115 ? -8.689 0.862 -6.848 1.00 97.88 115 GLU A N 1
ATOM 920 C CA . GLU A 1 115 ? -8.394 2.086 -7.603 1.00 97.88 115 GLU A CA 1
ATOM 921 C C . GLU A 1 115 ? -6.904 2.441 -7.516 1.00 97.88 115 GLU A C 1
ATOM 923 O O . GLU A 1 115 ? -6.258 2.723 -8.525 1.00 97.88 115 GLU A O 1
ATOM 928 N N . VAL A 1 116 ? -6.317 2.379 -6.318 1.00 97.88 116 VAL A N 1
ATOM 929 C CA . VAL A 1 116 ? -4.888 2.663 -6.130 1.00 97.88 116 VAL A CA 1
ATOM 930 C C . VAL A 1 116 ? -4.005 1.584 -6.764 1.00 97.88 116 VAL A C 1
ATOM 932 O O . VAL A 1 116 ? -2.946 1.909 -7.312 1.00 97.88 116 VAL A O 1
ATOM 935 N N . GLU A 1 117 ? -4.427 0.316 -6.741 1.00 98.56 117 GLU A N 1
ATOM 936 C CA . GLU A 1 117 ? -3.763 -0.765 -7.477 1.00 98.56 117 GLU A CA 1
ATOM 937 C C . GLU A 1 117 ? -3.766 -0.462 -8.984 1.00 98.56 117 GLU A C 1
ATOM 939 O O . GLU A 1 117 ? -2.704 -0.456 -9.610 1.00 98.56 117 GLU A O 1
ATOM 944 N N . TYR A 1 118 ? -4.926 -0.118 -9.549 1.00 98.00 118 TYR A N 1
ATOM 945 C CA . TYR A 1 118 ? -5.070 0.249 -10.959 1.00 98.00 118 TYR A CA 1
ATOM 946 C C . TYR A 1 118 ? -4.199 1.452 -11.344 1.00 98.00 118 TYR A C 1
ATOM 948 O O . TYR A 1 118 ? -3.498 1.423 -12.362 1.00 98.00 118 TYR A O 1
ATOM 956 N N . GLN A 1 119 ? -4.186 2.499 -10.517 1.00 97.31 119 GLN A N 1
ATOM 957 C CA . GLN A 1 119 ? -3.338 3.675 -10.719 1.00 97.31 119 GLN A CA 1
ATOM 958 C C . GLN A 1 119 ? -1.854 3.298 -10.730 1.00 97.31 119 GLN A C 1
ATOM 960 O O . GLN A 1 119 ? -1.107 3.756 -11.596 1.00 97.31 119 GLN A O 1
ATOM 965 N N . THR A 1 120 ? -1.433 2.431 -9.810 1.00 97.94 120 THR A N 1
ATOM 966 C CA . THR A 1 120 ? -0.038 1.992 -9.695 1.00 97.94 120 THR A CA 1
ATOM 967 C C . THR A 1 120 ? 0.378 1.133 -10.887 1.00 97.94 120 THR A C 1
ATOM 969 O O . THR A 1 120 ? 1.408 1.407 -11.504 1.00 97.94 120 THR A O 1
ATOM 972 N N . ALA A 1 121 ? -0.456 0.170 -11.286 1.00 98.12 121 ALA A N 1
ATOM 973 C CA . ALA A 1 121 ? -0.235 -0.656 -12.472 1.00 98.12 121 ALA A CA 1
ATOM 974 C C . ALA A 1 121 ? -0.186 0.186 -13.760 1.00 98.12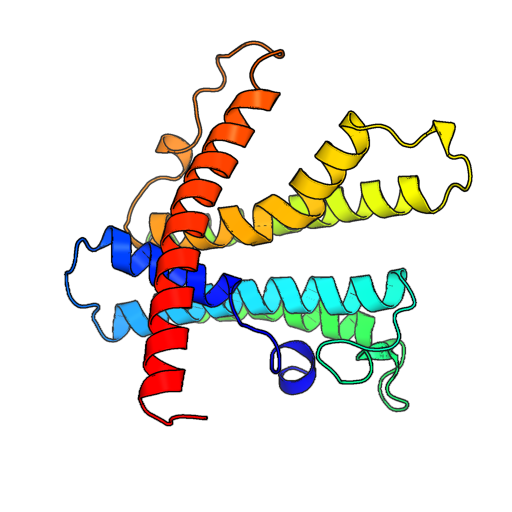 121 ALA A C 1
ATOM 976 O O . ALA A 1 121 ? 0.679 -0.022 -14.610 1.00 98.12 121 ALA A O 1
ATOM 977 N N . SER A 1 122 ? -1.049 1.200 -13.877 1.00 97.31 122 SER A N 1
ATOM 978 C CA . SER A 1 122 ? -1.025 2.156 -14.992 1.00 97.31 122 SER A CA 1
ATOM 979 C C . SER A 1 122 ? 0.275 2.965 -15.024 1.00 97.31 122 SER A C 1
ATOM 981 O O . SER A 1 122 ? 0.850 3.185 -16.088 1.00 97.31 122 SER A O 1
ATOM 983 N N . GLY A 1 123 ? 0.770 3.390 -13.858 1.00 97.00 123 GLY A N 1
ATOM 984 C CA . GLY A 1 123 ? 2.066 4.053 -13.733 1.00 97.00 123 GLY A CA 1
ATOM 985 C C . GLY A 1 123 ? 3.231 3.156 -14.146 1.00 97.00 123 GLY A C 1
ATOM 986 O O . GLY A 1 123 ? 4.099 3.607 -14.890 1.00 97.00 123 GLY A O 1
ATOM 987 N N . GLN A 1 124 ? 3.214 1.889 -13.719 1.00 97.38 124 GLN A N 1
ATOM 988 C CA . GLN A 1 124 ? 4.200 0.882 -14.119 1.00 97.38 124 GLN A CA 1
ATOM 989 C C . GLN A 1 124 ? 4.189 0.646 -15.630 1.00 97.38 124 GLN A C 1
ATOM 991 O O . GLN A 1 124 ? 5.245 0.609 -16.251 1.00 97.38 124 GLN A O 1
ATOM 996 N N . MET A 1 125 ? 3.008 0.533 -16.240 1.00 96.88 125 MET A N 1
ATOM 997 C CA . MET A 1 125 ? 2.878 0.381 -17.689 1.00 96.88 125 MET A CA 1
ATOM 998 C C . MET A 1 125 ? 3.566 1.535 -18.428 1.00 96.88 125 MET A C 1
ATOM 1000 O O . MET A 1 125 ? 4.339 1.291 -19.351 1.00 96.88 125 MET A O 1
ATOM 1004 N N . ILE A 1 126 ? 3.316 2.783 -18.011 1.00 95.00 126 ILE A N 1
ATOM 1005 C CA . ILE A 1 126 ? 3.933 3.967 -18.629 1.00 95.00 126 ILE A CA 1
ATOM 1006 C C . ILE A 1 126 ? 5.457 3.953 -18.439 1.00 95.00 126 ILE A C 1
ATOM 1008 O O . ILE A 1 126 ? 6.186 4.313 -19.361 1.00 95.00 126 ILE A O 1
ATOM 1012 N N . ASP A 1 127 ? 5.939 3.536 -17.268 1.00 95.19 127 ASP A N 1
ATOM 1013 C CA . ASP A 1 127 ? 7.371 3.415 -16.983 1.00 95.19 127 ASP A CA 1
ATOM 1014 C C . ASP A 1 127 ? 8.052 2.422 -17.934 1.00 95.19 127 ASP A C 1
ATOM 1016 O O . ASP A 1 127 ? 9.025 2.766 -18.606 1.00 95.19 127 ASP A O 1
ATOM 1020 N N . LEU A 1 128 ? 7.476 1.228 -18.089 1.00 94.31 128 LEU A N 1
ATOM 1021 C CA . LEU A 1 128 ? 8.019 0.173 -18.946 1.00 94.31 128 LEU A CA 1
ATOM 1022 C C . LEU A 1 128 ? 8.041 0.574 -20.422 1.00 94.31 128 LEU A C 1
ATOM 1024 O O . LEU A 1 128 ? 9.079 0.449 -21.066 1.00 94.31 128 LEU A O 1
ATOM 1028 N N . ILE A 1 129 ? 6.939 1.106 -20.967 1.00 93.81 129 ILE A N 1
ATOM 1029 C CA . ILE A 1 129 ? 6.910 1.515 -22.385 1.00 93.81 129 ILE A CA 1
ATOM 1030 C C . ILE A 1 129 ? 7.867 2.681 -22.669 1.00 93.81 129 ILE A C 1
ATOM 1032 O O . ILE A 1 129 ? 8.392 2.784 -23.773 1.00 93.81 129 ILE A O 1
ATOM 1036 N N . THR A 1 130 ? 8.098 3.560 -21.686 1.00 91.06 130 THR A N 1
ATOM 1037 C CA . THR A 1 130 ? 9.005 4.707 -21.843 1.00 91.06 130 THR A CA 1
ATOM 1038 C C . THR A 1 130 ? 10.466 4.260 -21.789 1.00 91.06 130 THR A C 1
ATOM 1040 O O . THR A 1 130 ? 11.287 4.757 -22.554 1.00 91.06 130 THR A O 1
ATOM 1043 N N . THR A 1 131 ? 10.795 3.322 -20.897 1.00 87.62 131 THR A N 1
ATOM 1044 C CA . THR A 1 131 ? 12.176 2.883 -20.633 1.00 87.62 131 THR A CA 1
ATOM 1045 C C . THR A 1 131 ? 12.647 1.737 -21.525 1.00 87.62 131 THR A C 1
ATOM 1047 O O . THR A 1 131 ? 13.851 1.586 -21.733 1.00 87.62 131 THR A O 1
ATOM 1050 N N . GLN A 1 132 ? 11.729 0.960 -22.110 1.00 84.25 132 GLN A N 1
ATOM 1051 C CA . GLN A 1 132 ? 12.062 -0.052 -23.116 1.00 84.25 132 GLN A CA 1
ATOM 1052 C C . GLN A 1 132 ? 12.683 0.579 -24.372 1.00 84.25 132 GLN A C 1
ATOM 1054 O O . GLN A 1 132 ? 13.494 -0.050 -25.060 1.00 84.25 132 GLN A O 1
ATOM 1059 N N . GLU A 1 133 ? 12.330 1.830 -24.670 1.00 74.25 133 GLU A N 1
ATOM 1060 C CA . GLU A 1 133 ? 12.870 2.556 -25.805 1.00 74.25 133 GLU A CA 1
ATOM 1061 C C . GLU A 1 133 ? 14.171 3.291 -25.457 1.00 74.25 133 GLU A C 1
ATOM 1063 O O . GLU A 1 133 ? 14.263 4.049 -24.492 1.00 74.25 133 GLU A O 1
ATOM 1068 N N . LYS A 1 134 ? 15.200 3.093 -26.288 1.00 81.38 134 LYS A N 1
ATOM 1069 C CA . LYS A 1 134 ? 16.533 3.692 -26.096 1.00 81.38 134 LYS A CA 1
ATOM 1070 C C . LYS A 1 134 ? 16.635 5.139 -26.593 1.00 81.38 134 LYS A C 1
ATOM 1072 O O . LYS A 1 134 ? 17.698 5.747 -26.484 1.00 81.38 134 LYS A O 1
ATOM 1077 N N . ASP A 1 135 ? 15.559 5.682 -27.157 1.00 87.56 135 ASP A N 1
ATOM 1078 C CA . ASP A 1 135 ? 15.519 7.053 -27.655 1.00 87.56 135 ASP A CA 1
ATOM 1079 C C . ASP A 1 135 ? 15.286 8.045 -26.508 1.00 87.56 135 ASP A C 1
ATOM 1081 O O . ASP A 1 135 ? 14.176 8.204 -25.995 1.00 87.56 135 ASP A O 1
ATOM 1085 N N . LEU A 1 136 ? 16.354 8.751 -26.129 1.00 89.31 136 LEU A N 1
ATOM 1086 C CA . LEU A 1 136 ? 16.324 9.756 -25.068 1.00 89.31 136 LEU A CA 1
ATOM 1087 C C . LEU A 1 136 ? 15.395 10.941 -25.380 1.00 89.31 136 LEU A C 1
ATOM 1089 O O . LEU A 1 136 ? 14.960 11.621 -24.453 1.00 89.31 136 LEU A O 1
ATOM 1093 N N . SER A 1 137 ? 15.042 11.183 -26.648 1.00 88.44 137 SER A N 1
ATOM 1094 C CA . SER A 1 137 ? 14.140 12.279 -27.027 1.00 88.44 137 SER A CA 1
ATOM 1095 C C . SER A 1 137 ? 12.709 12.090 -26.506 1.00 88.44 137 SER A C 1
ATOM 1097 O O . SER A 1 137 ? 11.974 13.064 -26.334 1.00 88.44 137 SER A O 1
ATOM 1099 N N . LYS A 1 138 ? 12.324 10.848 -26.178 1.00 83.94 138 LYS A N 1
ATOM 1100 C CA . LYS A 1 138 ? 11.015 10.518 -25.596 1.00 83.94 138 LYS A CA 1
ATOM 1101 C C . LYS A 1 138 ? 10.921 10.853 -24.108 1.00 83.94 138 LYS A C 1
ATOM 1103 O O . LYS A 1 138 ? 9.824 10.888 -23.552 1.00 83.94 138 LYS A O 1
ATOM 1108 N N . TYR A 1 139 ? 12.044 11.138 -23.453 1.00 91.06 139 TYR A N 1
ATOM 1109 C CA . TYR A 1 139 ? 12.071 11.492 -22.042 1.00 91.06 139 TYR A CA 1
ATOM 1110 C C . TYR A 1 139 ? 11.705 12.963 -21.882 1.00 91.06 139 TYR A C 1
ATOM 1112 O O . TYR A 1 139 ? 12.306 13.858 -22.470 1.00 91.06 139 TYR A O 1
ATOM 1120 N N . SER A 1 140 ? 10.706 13.231 -21.048 1.00 93.31 140 SER A N 1
ATOM 1121 C CA . SER A 1 140 ? 10.272 14.595 -20.765 1.00 93.31 140 SER A CA 1
ATOM 1122 C C . SER A 1 140 ? 9.790 14.731 -19.325 1.00 93.31 140 SER A C 1
ATOM 1124 O O . SER A 1 140 ? 9.290 13.777 -18.720 1.00 93.31 140 SER A O 1
ATOM 1126 N N . LEU A 1 141 ? 9.903 15.940 -18.768 1.00 94.25 141 LEU A N 1
ATOM 1127 C CA . LEU A 1 141 ? 9.401 16.240 -17.422 1.00 94.25 141 LEU A CA 1
ATOM 1128 C C . LEU A 1 141 ? 7.905 15.907 -17.244 1.00 94.25 141 LEU A C 1
ATOM 1130 O O . LEU A 1 141 ? 7.553 15.365 -16.192 1.00 94.25 141 LEU A O 1
ATOM 1134 N N . PRO A 1 142 ? 7.010 16.164 -18.223 1.00 94.56 142 PRO A N 1
ATOM 1135 C CA . PRO A 1 142 ? 5.613 15.740 -18.131 1.00 94.56 142 PRO A CA 1
ATOM 1136 C C . PRO A 1 142 ? 5.424 14.222 -18.016 1.00 94.56 142 PRO A C 1
ATOM 1138 O O . PRO A 1 142 ? 4.593 13.788 -17.214 1.00 94.56 142 PRO A O 1
ATOM 1141 N N . ILE A 1 143 ? 6.192 13.423 -18.769 1.00 92.56 143 ILE A N 1
ATOM 1142 C CA . ILE A 1 143 ? 6.120 11.952 -18.726 1.00 92.56 143 ILE A CA 1
ATOM 1143 C C . ILE A 1 143 ? 6.643 11.439 -17.388 1.00 92.56 143 ILE A C 1
ATOM 1145 O O . ILE A 1 143 ? 5.925 10.723 -16.693 1.00 92.56 143 ILE A O 1
ATOM 1149 N N . HIS A 1 144 ? 7.829 11.889 -16.969 1.00 92.88 144 HIS A N 1
ATOM 1150 C CA . HIS A 1 144 ? 8.397 11.541 -15.665 1.00 92.88 144 HIS A CA 1
ATOM 1151 C C . HIS A 1 144 ? 7.419 11.857 -14.523 1.00 92.88 144 HIS A C 1
ATOM 1153 O O . HIS A 1 144 ? 7.172 11.028 -13.648 1.00 92.88 144 HIS A O 1
ATOM 1159 N N . ARG A 1 145 ? 6.794 13.042 -14.549 1.00 92.81 145 ARG A N 1
ATOM 1160 C CA . ARG A 1 145 ? 5.798 13.428 -13.543 1.00 92.81 145 ARG A CA 1
ATOM 1161 C C . ARG A 1 145 ? 4.597 12.485 -13.527 1.00 92.81 145 ARG A C 1
ATOM 1163 O O . ARG A 1 145 ? 4.115 12.163 -12.444 1.00 92.81 145 ARG A O 1
ATOM 1170 N N . ARG A 1 146 ? 4.118 12.048 -14.694 1.00 92.06 146 ARG A N 1
ATOM 1171 C CA . ARG A 1 146 ? 3.010 11.093 -14.798 1.00 92.06 146 ARG A CA 1
ATOM 1172 C C . ARG A 1 146 ? 3.405 9.728 -14.236 1.00 92.06 146 ARG A C 1
ATOM 1174 O O . ARG A 1 146 ? 2.647 9.189 -13.438 1.00 92.06 146 ARG A O 1
ATOM 1181 N N . ILE A 1 147 ? 4.596 9.231 -14.572 1.00 92.56 147 ILE A N 1
ATOM 1182 C CA . ILE A 1 147 ? 5.136 7.980 -14.024 1.00 92.56 147 ILE A CA 1
ATOM 1183 C C . ILE A 1 147 ? 5.183 8.062 -12.499 1.00 92.56 147 ILE A C 1
ATOM 1185 O O . ILE A 1 147 ? 4.506 7.291 -11.834 1.00 92.56 147 ILE A O 1
ATOM 1189 N N . VAL A 1 148 ? 5.884 9.041 -11.923 1.00 93.50 148 VAL A N 1
ATOM 1190 C CA . VAL A 1 148 ? 6.051 9.137 -10.461 1.00 93.50 148 VAL A CA 1
ATOM 1191 C C . VAL A 1 148 ? 4.715 9.336 -9.736 1.00 93.50 148 VAL A C 1
ATOM 1193 O O . VAL A 1 148 ? 4.501 8.770 -8.661 1.00 93.50 148 VAL A O 1
ATOM 1196 N N . GLN A 1 149 ? 3.796 10.113 -10.315 1.00 91.62 149 GLN A N 1
ATOM 1197 C CA . GLN A 1 149 ? 2.470 10.319 -9.738 1.00 91.62 149 GLN A CA 1
ATOM 1198 C C . GLN A 1 149 ? 1.685 9.005 -9.641 1.00 91.62 149 GLN A C 1
ATOM 1200 O O . GLN A 1 149 ? 1.163 8.691 -8.574 1.00 91.62 149 GLN A O 1
ATOM 1205 N N . TYR A 1 150 ? 1.610 8.246 -10.734 1.00 91.62 150 TYR A N 1
ATOM 1206 C CA . TYR A 1 150 ? 0.808 7.026 -10.798 1.00 91.62 150 TYR A CA 1
ATOM 1207 C C . TYR A 1 150 ? 1.527 5.822 -10.181 1.00 91.62 150 TYR A C 1
ATOM 1209 O O . TYR A 1 150 ? 0.971 5.187 -9.293 1.00 91.62 150 TYR A O 1
ATOM 1217 N N . LYS A 1 151 ? 2.788 5.573 -10.559 1.00 95.12 151 LYS A N 1
ATOM 1218 C CA . LYS A 1 151 ? 3.601 4.439 -10.086 1.00 95.12 151 LYS A CA 1
ATOM 1219 C C . LYS A 1 151 ? 3.902 4.524 -8.594 1.00 95.12 151 LYS A C 1
ATOM 1221 O O . LYS A 1 151 ? 4.076 3.488 -7.974 1.00 95.12 151 LYS A O 1
ATOM 1226 N N . THR A 1 152 ? 3.976 5.725 -8.006 1.00 93.12 152 THR A N 1
ATOM 1227 C CA . THR A 1 152 ? 4.475 5.878 -6.628 1.00 93.12 152 THR A CA 1
ATOM 1228 C C . THR A 1 152 ? 3.558 6.679 -5.717 1.00 93.12 152 THR A C 1
ATOM 1230 O O . THR A 1 152 ? 3.283 6.231 -4.602 1.00 93.12 152 THR A O 1
ATOM 1233 N N . ALA A 1 153 ? 3.106 7.868 -6.124 1.00 93.81 153 ALA A N 1
ATOM 1234 C CA . ALA A 1 153 ? 2.519 8.815 -5.175 1.00 93.81 153 ALA A CA 1
ATOM 1235 C C . ALA A 1 153 ? 1.207 8.319 -4.542 1.00 93.81 153 ALA A C 1
ATOM 1237 O O . ALA A 1 153 ? 1.014 8.487 -3.335 1.00 93.81 153 ALA A O 1
ATOM 1238 N N . TYR A 1 154 ? 0.336 7.677 -5.325 1.00 94.38 154 TYR A N 1
ATOM 1239 C CA . TYR A 1 154 ? -0.963 7.211 -4.838 1.00 94.38 154 TYR A CA 1
ATOM 1240 C C . TYR A 1 154 ? -0.839 6.141 -3.749 1.00 94.38 154 TYR A C 1
ATOM 1242 O O . TYR A 1 154 ? -1.274 6.372 -2.621 1.00 94.38 154 TYR A O 1
ATOM 1250 N N . TYR A 1 155 ? -0.178 5.015 -4.026 1.00 96.44 155 TYR A N 1
ATOM 1251 C CA . TYR A 1 155 ? -0.062 3.941 -3.031 1.00 96.44 155 TYR A CA 1
ATOM 1252 C C . TYR A 1 155 ? 0.882 4.284 -1.870 1.00 96.44 155 TYR A C 1
ATOM 1254 O O . TYR A 1 155 ? 0.748 3.735 -0.779 1.00 96.44 155 TYR A O 1
ATOM 1262 N N . SER A 1 156 ? 1.840 5.196 -2.083 1.00 91.38 156 SER A N 1
ATOM 1263 C CA . SER A 1 156 ? 2.836 5.533 -1.059 1.00 91.38 156 SER A CA 1
ATOM 1264 C C . SER A 1 156 ? 2.384 6.602 -0.076 1.00 91.38 156 SER A C 1
ATOM 1266 O O . SER A 1 156 ? 2.839 6.583 1.065 1.00 91.38 156 SER A O 1
ATOM 1268 N N . PHE A 1 157 ? 1.537 7.539 -0.507 1.00 94.69 157 PHE A N 1
ATOM 1269 C CA . PHE A 1 157 ? 1.202 8.716 0.298 1.00 94.69 157 PHE A CA 1
ATOM 1270 C C . PHE A 1 157 ? -0.297 8.952 0.430 1.00 94.69 157 PHE A C 1
ATOM 1272 O O . PHE A 1 157 ? -0.761 9.236 1.530 1.00 94.69 157 PHE A O 1
ATOM 1279 N N . TYR A 1 158 ? -1.060 8.819 -0.656 1.00 96.06 158 TYR A N 1
ATOM 1280 C CA . TYR A 1 158 ? -2.510 8.998 -0.596 1.00 96.06 158 TYR A CA 1
ATOM 1281 C C . TYR A 1 158 ? -3.190 7.843 0.147 1.00 96.06 158 TYR A C 1
ATOM 1283 O O . TYR A 1 158 ? -3.929 8.089 1.095 1.00 96.06 158 TYR A O 1
ATOM 1291 N N . LEU A 1 159 ? -2.891 6.597 -0.231 1.00 98.25 159 LEU A N 1
ATOM 1292 C CA . LEU A 1 159 ? -3.545 5.405 0.311 1.00 98.25 159 LEU A CA 1
ATOM 1293 C C . LEU A 1 159 ? -3.464 5.292 1.850 1.00 98.25 159 LEU A C 1
ATOM 1295 O O . LEU A 1 159 ? -4.514 5.072 2.456 1.00 98.25 159 LEU A O 1
ATOM 1299 N N . PRO A 1 160 ? -2.303 5.497 2.516 1.00 98.19 160 PRO A N 1
ATOM 1300 C CA . PRO A 1 160 ? -2.239 5.467 3.980 1.00 98.19 160 PRO A CA 1
ATOM 1301 C C . PRO A 1 160 ? -3.146 6.496 4.662 1.00 98.19 160 PRO A C 1
ATOM 1303 O O . PRO A 1 160 ? -3.812 6.179 5.646 1.00 98.19 160 PRO A O 1
ATOM 1306 N N . VAL A 1 161 ? -3.198 7.720 4.128 1.00 97.12 161 VAL A N 1
ATOM 1307 C CA . VAL A 1 161 ? -4.013 8.805 4.694 1.00 97.12 161 VAL A CA 1
ATOM 1308 C C . VAL A 1 161 ? -5.496 8.570 4.417 1.00 97.12 161 VAL A C 1
ATOM 1310 O O . VAL A 1 161 ? -6.315 8.740 5.314 1.00 97.12 161 VAL A O 1
ATOM 1313 N N . ALA A 1 162 ? -5.848 8.124 3.211 1.00 97.69 162 ALA A N 1
ATOM 1314 C CA . ALA A 1 162 ? -7.221 7.786 2.847 1.00 97.69 162 ALA A CA 1
ATOM 1315 C C . ALA A 1 162 ? -7.784 6.646 3.714 1.00 97.69 162 ALA A C 1
ATOM 1317 O O . ALA A 1 162 ? -8.912 6.745 4.189 1.00 97.69 162 ALA A O 1
ATOM 1318 N N . CYS A 1 163 ? -6.981 5.615 4.006 1.00 98.44 163 CYS A N 1
ATOM 1319 C CA . CYS A 1 163 ? -7.360 4.551 4.942 1.00 98.44 163 CYS A CA 1
ATOM 1320 C C . CYS A 1 163 ? -7.691 5.103 6.338 1.00 98.44 163 CYS A C 1
ATOM 1322 O O . CYS A 1 163 ? -8.688 4.710 6.942 1.00 98.44 163 CYS A O 1
ATOM 1324 N N . ALA A 1 164 ? -6.870 6.029 6.844 1.00 97.81 164 ALA A N 1
ATOM 1325 C CA . ALA A 1 164 ? -7.094 6.661 8.140 1.00 97.81 164 ALA A CA 1
ATOM 1326 C C . ALA A 1 164 ? -8.356 7.543 8.157 1.00 97.81 164 ALA A C 1
ATOM 1328 O O . ALA A 1 164 ? -9.105 7.500 9.129 1.00 97.81 164 ALA A O 1
ATOM 1329 N N . LEU A 1 165 ? -8.615 8.301 7.086 1.00 97.38 165 LEU A N 1
ATOM 1330 C CA . LEU A 1 165 ? -9.815 9.136 6.943 1.00 97.38 165 LEU A CA 1
ATOM 1331 C C . LEU A 1 165 ? -11.097 8.292 6.929 1.00 97.38 165 LEU A C 1
ATOM 1333 O O . LEU A 1 165 ? -12.001 8.553 7.720 1.00 97.38 165 LEU A O 1
ATOM 1337 N N . LEU A 1 166 ? -11.143 7.228 6.118 1.00 97.75 166 LEU A N 1
ATOM 1338 C CA . LEU A 1 166 ? -12.289 6.308 6.083 1.00 97.75 166 LEU A CA 1
ATOM 1339 C C . LEU A 1 166 ? -12.563 5.693 7.459 1.00 97.75 166 LEU A C 1
ATOM 1341 O O . LEU A 1 166 ? -13.700 5.661 7.923 1.00 97.75 166 LEU A O 1
ATOM 1345 N N . MET A 1 167 ? -11.510 5.259 8.154 1.00 97.06 167 MET A N 1
ATOM 1346 C CA . MET A 1 167 ? -11.638 4.715 9.505 1.00 97.06 167 MET A CA 1
ATOM 1347 C C . MET A 1 167 ? -12.066 5.772 10.541 1.00 97.06 167 MET A C 1
ATOM 1349 O O . MET A 1 167 ? -12.651 5.427 11.568 1.00 97.06 167 MET A O 1
ATOM 1353 N N . ALA A 1 168 ? -11.784 7.054 10.296 1.00 95.81 168 ALA A N 1
ATOM 1354 C CA . ALA A 1 168 ? -12.257 8.167 11.119 1.00 95.81 168 ALA A CA 1
ATOM 1355 C C . ALA A 1 168 ? -13.719 8.555 10.825 1.00 95.81 168 ALA A C 1
ATOM 1357 O O . ALA A 1 168 ? -14.275 9.381 11.544 1.00 95.81 168 ALA A O 1
ATOM 1358 N N . GLY A 1 169 ? -14.355 7.926 9.829 1.00 95.31 169 GLY A N 1
ATOM 1359 C CA . GLY A 1 169 ? -15.730 8.210 9.417 1.00 95.31 169 GLY A CA 1
ATOM 1360 C C . GLY A 1 169 ? -15.853 9.357 8.414 1.00 95.31 169 GLY A C 1
ATOM 1361 O O . GLY A 1 169 ? -16.961 9.831 8.177 1.00 95.31 169 GLY A O 1
ATOM 1362 N N . GLU A 1 170 ? -14.740 9.802 7.830 1.00 94.81 170 GLU A N 1
ATOM 1363 C CA . GLU A 1 170 ? -14.740 10.842 6.805 1.00 94.81 170 GLU A CA 1
ATOM 1364 C C . GLU A 1 170 ? -15.145 10.281 5.439 1.00 94.81 170 GLU A C 1
ATOM 1366 O O . GLU A 1 170 ? -14.809 9.148 5.083 1.00 94.81 170 GLU A O 1
ATOM 1371 N N . ASN A 1 171 ? -15.813 11.109 4.635 1.00 90.81 171 ASN A N 1
ATOM 1372 C CA . ASN A 1 171 ? -16.068 10.808 3.230 1.00 90.81 171 ASN A CA 1
ATOM 1373 C C . ASN A 1 171 ? -14.911 11.347 2.379 1.00 90.81 171 ASN A C 1
ATOM 1375 O O . ASN A 1 171 ? -14.635 12.550 2.380 1.00 90.81 171 ASN A O 1
ATOM 1379 N N . LEU A 1 172 ? -14.255 10.467 1.619 1.00 88.50 172 LEU A N 1
ATOM 1380 C CA . LEU A 1 172 ? -13.133 10.843 0.761 1.00 88.50 172 LEU A CA 1
ATOM 1381 C C . LEU A 1 172 ? -13.507 11.903 -0.284 1.00 88.50 172 LEU A C 1
ATOM 1383 O O . LEU A 1 172 ? -12.659 12.741 -0.588 1.00 88.50 172 LEU A O 1
ATOM 1387 N N . ASP A 1 173 ? -14.755 11.945 -0.760 1.00 85.75 173 ASP A N 1
ATOM 1388 C CA . ASP A 1 173 ? -15.234 12.954 -1.715 1.00 85.75 173 ASP A CA 1
ATOM 1389 C C . ASP A 1 173 ? -15.135 14.382 -1.170 1.00 85.75 173 ASP A C 1
ATOM 1391 O O . ASP A 1 173 ? -14.870 15.313 -1.928 1.00 85.75 173 ASP A O 1
ATOM 1395 N N . ASN A 1 174 ? -15.250 14.569 0.148 1.00 79.69 174 ASN A N 1
ATOM 1396 C CA . ASN A 1 174 ? -15.081 15.881 0.782 1.00 79.69 174 ASN A CA 1
ATOM 1397 C C . ASN A 1 174 ? -13.626 16.369 0.737 1.00 79.69 174 ASN A C 1
ATOM 1399 O O . ASN A 1 174 ? -13.347 17.560 0.887 1.00 79.69 174 ASN A O 1
ATOM 1403 N N . HIS A 1 175 ? -12.688 15.444 0.542 1.00 75.88 175 HIS A N 1
ATOM 1404 C CA . HIS A 1 175 ? -11.258 15.714 0.432 1.00 75.88 175 HIS A CA 1
ATOM 1405 C C . HIS A 1 175 ? -10.772 15.674 -1.021 1.00 75.88 175 HIS A C 1
ATOM 1407 O O . HIS A 1 175 ? -9.639 16.077 -1.310 1.00 75.88 175 HIS A O 1
ATOM 1413 N N . LEU A 1 176 ? -11.634 15.248 -1.948 1.00 66.25 176 LEU A N 1
ATOM 1414 C CA . LEU A 1 176 ? -11.448 15.435 -3.375 1.00 66.25 176 LEU A CA 1
ATOM 1415 C C . LEU A 1 176 ? -11.820 16.883 -3.719 1.00 66.25 176 LEU A C 1
ATOM 1417 O O . LEU A 1 176 ? -12.949 17.332 -3.555 1.00 66.25 176 LEU A O 1
ATOM 1421 N N . MET A 1 177 ? -10.844 17.658 -4.188 1.00 46.19 177 MET A N 1
ATOM 1422 C CA . MET A 1 177 ? -11.098 19.040 -4.607 1.00 46.19 177 MET A CA 1
ATOM 1423 C C . MET A 1 177 ? -12.096 19.070 -5.786 1.00 46.19 177 MET A C 1
ATOM 1425 O O . MET A 1 177 ? -12.026 18.195 -6.656 1.00 46.19 177 MET A O 1
ATOM 1429 N N . PRO A 1 178 ? -12.997 20.071 -5.859 1.00 37.75 178 PRO A N 1
ATOM 1430 C CA . PRO A 1 178 ? -14.074 20.111 -6.847 1.00 37.75 178 PRO A CA 1
ATOM 1431 C C . PRO A 1 178 ? -13.554 20.036 -8.292 1.00 37.75 178 PRO A C 1
ATOM 1433 O O . PRO A 1 178 ? -12.627 20.755 -8.671 1.00 37.75 178 PRO A O 1
ATOM 1436 N N . ARG A 1 179 ? -14.213 19.206 -9.120 1.00 41.47 179 ARG A N 1
ATOM 1437 C CA . ARG A 1 179 ? -13.945 18.981 -10.564 1.00 41.47 179 ARG A CA 1
ATOM 1438 C C . ARG A 1 179 ? -14.013 20.246 -11.446 1.00 41.47 179 ARG A C 1
ATOM 1440 O O . ARG A 1 179 ? -13.778 20.161 -12.646 1.00 41.47 179 ARG A O 1
ATOM 1447 N N . THR A 1 180 ? -14.352 21.413 -10.899 1.00 34.06 180 THR A N 1
ATOM 1448 C CA . THR A 1 180 ? -14.671 22.637 -11.656 1.00 34.06 180 THR A CA 1
ATOM 1449 C C . THR A 1 180 ? -13.472 23.515 -12.024 1.00 34.06 180 THR A C 1
ATOM 1451 O O . THR A 1 180 ? -13.646 24.517 -12.716 1.00 34.06 180 THR A O 1
ATOM 1454 N N . TYR A 1 181 ? -12.242 23.158 -11.650 1.00 35.00 181 TYR A N 1
ATOM 1455 C CA . TYR A 1 181 ? -11.061 23.913 -12.078 1.00 35.00 181 TYR A CA 1
ATOM 1456 C C . TYR A 1 181 ? -10.477 23.368 -13.385 1.00 35.00 181 TYR A C 1
ATOM 1458 O O . TYR A 1 181 ? -9.686 22.430 -13.384 1.00 35.00 181 TYR A O 1
ATOM 1466 N N . SER A 1 182 ? -10.883 24.018 -14.485 1.00 35.31 182 SER A N 1
ATOM 1467 C CA . SER A 1 182 ? -10.245 24.085 -15.811 1.00 35.31 182 SER A CA 1
ATOM 1468 C C . SER A 1 182 ? -8.872 23.402 -15.920 1.00 35.31 182 SER A C 1
ATOM 1470 O O . SER A 1 182 ? -7.947 23.723 -15.169 1.00 35.31 182 SER A O 1
ATOM 1472 N N . SER A 1 183 ? -8.758 22.530 -16.926 1.00 39.78 183 SER A N 1
ATOM 1473 C CA . SER A 1 183 ? -7.642 21.684 -17.408 1.00 39.78 183 SER A CA 1
ATOM 1474 C C . SER A 1 183 ? -6.189 22.169 -17.229 1.00 39.78 183 SER A C 1
ATOM 1476 O O . SER A 1 183 ? -5.261 21.368 -17.325 1.00 39.78 183 SER A O 1
ATOM 1478 N N . LYS A 1 184 ? -5.942 23.446 -16.921 1.00 34.16 184 LYS A N 1
ATOM 1479 C CA . LYS A 1 184 ? -4.624 23.973 -16.519 1.00 34.16 184 LYS A CA 1
ATOM 1480 C C . LYS A 1 184 ? -4.295 23.782 -15.029 1.00 34.16 184 LYS A C 1
ATOM 1482 O O . LYS A 1 184 ? -3.119 23.701 -14.680 1.00 34.16 184 LYS A O 1
ATOM 1487 N N . TRP A 1 185 ? -5.297 23.691 -14.150 1.00 32.81 185 TRP A N 1
ATOM 1488 C CA . TRP A 1 185 ? -5.124 23.630 -12.688 1.00 32.81 185 TRP A CA 1
ATOM 1489 C C . TRP A 1 185 ? -5.359 22.244 -12.077 1.00 32.81 185 TRP A C 1
ATOM 1491 O O . TRP A 1 185 ? -4.918 21.995 -10.953 1.00 32.81 185 TRP A O 1
ATOM 1501 N N . GLU A 1 186 ? -5.937 21.309 -12.829 1.00 35.47 186 GLU A N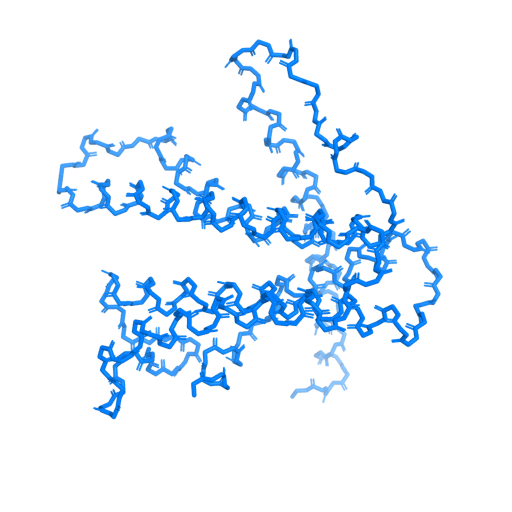 1
ATOM 1502 C CA . GLU A 1 186 ? -6.031 19.877 -12.490 1.00 35.47 186 GLU A CA 1
ATOM 1503 C C . GLU A 1 186 ? -4.650 19.279 -12.129 1.00 35.47 186 GLU A C 1
ATOM 1505 O O . GLU A 1 186 ? -4.506 18.436 -11.243 1.00 35.47 186 GLU A O 1
ATOM 1510 N N . TYR A 1 187 ? -3.597 19.810 -12.760 1.00 37.94 187 TYR A N 1
ATOM 1511 C CA . TYR A 1 187 ? -2.208 19.395 -12.567 1.00 37.94 187 TYR A CA 1
ATOM 1512 C C . TYR A 1 187 ? -1.567 19.949 -11.281 1.00 37.94 187 TYR A C 1
ATOM 1514 O O . TYR A 1 187 ? -0.791 19.252 -10.629 1.00 37.94 187 TYR A O 1
ATOM 1522 N N . ILE A 1 188 ? -1.869 21.190 -10.882 1.00 35.75 188 ILE A N 1
ATOM 1523 C CA . ILE A 1 188 ? -1.288 21.837 -9.684 1.00 35.75 188 ILE A CA 1
ATOM 1524 C C . ILE A 1 188 ? -2.090 21.486 -8.413 1.00 35.75 188 ILE A C 1
ATOM 1526 O O . ILE A 1 188 ? -1.566 21.522 -7.304 1.00 35.75 188 ILE A O 1
ATOM 1530 N N . SER A 1 189 ? -3.347 21.072 -8.549 1.00 35.50 189 SER A N 1
ATOM 1531 C CA . SER A 1 189 ? -4.250 20.805 -7.419 1.00 35.50 189 SER A CA 1
ATOM 1532 C C . SER A 1 189 ? -4.100 19.403 -6.814 1.00 35.50 189 SER A C 1
ATOM 1534 O O . SER A 1 189 ? -4.057 19.290 -5.589 1.00 35.50 189 SER A O 1
ATOM 1536 N N . LYS A 1 190 ? -3.860 18.347 -7.610 1.00 37.19 190 LYS A N 1
ATOM 1537 C CA . LYS A 1 190 ? -3.378 17.050 -7.071 1.00 37.19 190 LYS A CA 1
ATOM 1538 C C . LYS A 1 190 ? -2.020 17.200 -6.372 1.00 37.19 190 LYS A C 1
ATOM 1540 O O . LYS A 1 190 ? -1.739 16.517 -5.390 1.00 37.19 190 LYS A O 1
ATOM 1545 N N . PHE A 1 191 ? -1.216 18.171 -6.815 1.00 36.41 191 PHE A N 1
ATOM 1546 C CA . PHE A 1 191 ? 0.016 18.563 -6.139 1.00 36.41 191 PHE A CA 1
ATOM 1547 C C . PHE A 1 191 ? -0.253 19.195 -4.768 1.00 36.41 191 PHE A C 1
ATOM 1549 O O . PHE A 1 191 ? 0.598 19.073 -3.908 1.00 36.41 191 PHE A O 1
ATOM 1556 N N . ARG A 1 192 ? -1.430 19.788 -4.504 1.00 31.89 192 ARG A N 1
ATOM 1557 C CA . ARG A 1 192 ? -1.774 20.307 -3.171 1.00 31.89 192 ARG A CA 1
ATOM 1558 C C . ARG A 1 192 ? -2.049 19.210 -2.152 1.00 31.89 192 ARG A C 1
ATOM 1560 O O . ARG A 1 192 ? -1.594 19.336 -1.021 1.00 31.89 192 ARG A O 1
ATOM 1567 N N . MET A 1 193 ? -2.694 18.115 -2.551 1.00 36.34 193 MET A N 1
ATOM 1568 C CA . MET A 1 193 ? -2.804 16.925 -1.704 1.00 36.34 193 MET A CA 1
ATOM 1569 C C . MET A 1 193 ? -1.428 16.282 -1.497 1.00 36.34 193 MET A C 1
ATOM 1571 O O . MET A 1 193 ? -1.133 15.885 -0.378 1.00 36.34 193 MET A O 1
ATOM 1575 N N . ILE A 1 194 ? -0.554 16.291 -2.518 1.00 40.25 194 ILE A N 1
ATOM 1576 C CA . ILE A 1 194 ? 0.861 15.881 -2.417 1.00 40.25 194 ILE A CA 1
ATOM 1577 C C . ILE A 1 194 ? 1.692 16.852 -1.565 1.00 40.25 194 ILE A C 1
ATOM 1579 O O . ILE A 1 194 ? 2.595 16.403 -0.884 1.00 40.25 194 ILE A O 1
ATOM 1583 N N . THR A 1 195 ? 1.407 18.158 -1.526 1.00 33.22 195 THR A N 1
ATOM 1584 C CA . THR A 1 195 ? 2.114 19.117 -0.659 1.00 33.22 195 THR A CA 1
ATOM 1585 C C . THR A 1 195 ? 1.565 19.123 0.758 1.00 33.22 195 THR A C 1
ATOM 1587 O O . THR A 1 195 ? 2.329 19.368 1.677 1.00 33.22 195 THR A O 1
ATOM 1590 N N . TRP A 1 196 ? 0.276 18.833 0.964 1.00 31.27 196 TRP A N 1
ATOM 1591 C CA . TRP A 1 196 ? -0.304 18.605 2.290 1.00 31.27 196 TRP A CA 1
ATOM 1592 C C . TRP A 1 196 ? 0.163 17.271 2.858 1.00 31.27 196 TRP A C 1
ATOM 1594 O O . TRP A 1 196 ? 0.612 17.250 3.997 1.00 31.27 196 TRP A O 1
ATOM 1604 N N . THR A 1 197 ? 0.188 16.198 2.057 1.00 40.12 197 THR A N 1
ATOM 1605 C CA . THR A 1 197 ? 0.911 14.975 2.428 1.00 40.12 197 THR A CA 1
ATOM 1606 C C . THR A 1 197 ? 2.395 15.255 2.564 1.00 40.12 197 THR A C 1
ATOM 1608 O O . THR A 1 197 ? 2.937 14.799 3.539 1.00 40.12 197 THR A O 1
ATOM 1611 N N . ALA A 1 198 ? 3.070 16.062 1.741 1.00 35.00 198 ALA A N 1
ATOM 1612 C CA . ALA A 1 198 ? 4.488 16.399 1.943 1.00 35.00 198 ALA A CA 1
ATOM 1613 C C . ALA A 1 198 ? 4.727 17.250 3.198 1.00 35.00 198 ALA A C 1
ATOM 1615 O O . ALA A 1 198 ? 5.772 17.111 3.816 1.00 35.00 198 ALA A O 1
ATOM 1616 N N . LEU A 1 199 ? 3.779 18.092 3.616 1.00 34.53 199 LEU A N 1
ATOM 1617 C CA . LEU A 1 199 ? 3.811 18.836 4.879 1.00 34.53 199 LEU A CA 1
ATOM 1618 C C . LEU A 1 199 ? 3.541 17.911 6.071 1.00 34.53 199 LEU A C 1
ATOM 1620 O O . LEU A 1 199 ? 4.225 18.027 7.084 1.00 34.53 199 LEU A O 1
ATOM 1624 N N . LEU A 1 200 ? 2.602 16.970 5.948 1.00 38.81 200 LEU A N 1
ATOM 1625 C CA . LEU A 1 200 ? 2.362 15.898 6.918 1.00 38.81 200 LEU A CA 1
ATOM 1626 C C . LEU A 1 200 ? 3.556 14.943 6.994 1.00 38.81 200 LEU A C 1
ATOM 1628 O O . LEU A 1 200 ? 4.008 14.662 8.086 1.00 38.81 200 LEU A O 1
ATOM 1632 N N . ILE A 1 201 ? 4.148 14.544 5.872 1.00 43.62 201 ILE A N 1
ATOM 1633 C CA . ILE A 1 201 ? 5.358 13.724 5.739 1.00 43.62 201 ILE A CA 1
ATOM 1634 C C . ILE A 1 201 ? 6.559 14.493 6.263 1.00 43.62 201 ILE A C 1
ATOM 1636 O O . ILE A 1 201 ? 7.376 13.900 6.941 1.00 43.62 201 ILE A O 1
ATOM 1640 N N . HIS A 1 202 ? 6.685 15.797 6.018 1.00 38.12 202 HIS A N 1
ATOM 1641 C CA . HIS A 1 202 ? 7.755 16.604 6.594 1.00 38.12 202 HIS A CA 1
ATOM 1642 C C . HIS A 1 202 ? 7.588 16.700 8.113 1.00 38.12 202 HIS A C 1
ATOM 1644 O O . HIS A 1 202 ? 8.553 16.496 8.840 1.00 38.12 202 HIS A O 1
ATOM 1650 N N . ARG A 1 203 ? 6.366 16.905 8.619 1.00 39.41 203 ARG A N 1
ATOM 1651 C CA . ARG A 1 203 ? 6.071 16.886 10.061 1.00 39.41 203 ARG A CA 1
ATOM 1652 C C . ARG A 1 203 ? 6.285 15.497 10.683 1.00 39.41 203 ARG A C 1
ATOM 1654 O O . ARG A 1 203 ? 6.896 15.416 11.745 1.00 39.41 203 ARG A O 1
ATOM 1661 N N . CYS A 1 204 ? 5.871 14.419 10.019 1.00 42.25 204 CYS A N 1
ATOM 1662 C CA . CYS A 1 204 ? 6.069 13.027 10.432 1.00 42.25 204 CYS A CA 1
ATOM 1663 C C . CYS A 1 204 ? 7.543 12.620 10.351 1.00 42.25 204 CYS A C 1
ATOM 1665 O O . CYS A 1 204 ? 8.040 11.986 11.268 1.00 42.25 204 CYS A O 1
ATOM 1667 N N . TRP A 1 205 ? 8.281 13.051 9.328 1.00 35.06 205 TRP A N 1
ATOM 1668 C CA . TRP A 1 205 ? 9.715 12.810 9.168 1.00 35.06 205 TRP A CA 1
ATOM 1669 C C . TRP A 1 205 ? 10.533 13.595 10.192 1.00 35.06 205 TRP A C 1
ATOM 1671 O O . TRP A 1 205 ? 11.423 13.029 10.814 1.00 35.06 205 TRP A O 1
ATOM 1681 N N . VAL A 1 206 ? 10.198 14.863 10.458 1.00 41.50 206 VAL A N 1
ATOM 1682 C CA . VAL A 1 206 ? 10.809 15.652 11.543 1.00 41.50 206 VAL A CA 1
ATOM 1683 C C . VAL A 1 206 ? 10.524 15.012 12.908 1.00 41.50 206 VAL A C 1
ATOM 1685 O O . VAL A 1 206 ? 11.399 14.996 13.774 1.00 41.50 206 VAL A O 1
ATOM 1688 N N . ARG A 1 207 ? 9.331 14.436 13.107 1.00 43.34 207 ARG A N 1
ATOM 1689 C CA . ARG A 1 207 ? 8.962 13.726 14.341 1.00 43.34 207 ARG A CA 1
ATOM 1690 C C . ARG A 1 207 ? 9.652 12.357 14.458 1.00 43.34 207 ARG A C 1
ATOM 1692 O O . ARG A 1 207 ? 10.219 12.085 15.511 1.00 43.34 207 ARG A O 1
ATOM 1699 N N . MET A 1 208 ? 9.725 11.560 13.389 1.00 37.34 208 MET A N 1
ATOM 1700 C CA . MET A 1 208 ? 10.501 10.309 13.320 1.00 37.34 208 MET A CA 1
ATOM 1701 C C . MET A 1 208 ? 11.997 10.557 13.528 1.00 37.34 208 MET A C 1
ATOM 1703 O O . MET A 1 208 ? 12.633 9.844 14.294 1.00 37.34 208 MET A O 1
ATOM 1707 N N . ALA A 1 209 ? 12.569 11.593 12.909 1.00 37.38 209 ALA A N 1
ATOM 1708 C CA . ALA A 1 209 ? 13.972 11.962 13.087 1.00 37.38 209 ALA A CA 1
ATOM 1709 C C . ALA A 1 209 ? 14.277 12.398 14.531 1.00 37.38 209 ALA A C 1
ATOM 1711 O O . ALA A 1 209 ? 15.378 12.161 15.026 1.00 37.38 209 ALA A O 1
ATOM 1712 N N . ARG A 1 210 ? 13.306 13.001 15.235 1.00 41.53 210 ARG A N 1
ATOM 1713 C CA . ARG A 1 210 ? 13.411 13.285 16.677 1.00 41.53 210 ARG A CA 1
ATOM 1714 C C . ARG A 1 210 ? 13.329 12.014 17.522 1.00 41.53 210 ARG A C 1
ATOM 1716 O O . ARG A 1 210 ? 14.143 11.863 18.423 1.00 41.53 210 ARG A O 1
ATOM 1723 N N . ILE A 1 211 ? 12.414 11.096 17.213 1.00 43.19 211 ILE A N 1
ATOM 1724 C CA . ILE A 1 211 ? 12.279 9.810 17.920 1.00 43.19 211 ILE A CA 1
ATOM 1725 C C . ILE A 1 211 ? 13.541 8.950 17.744 1.00 43.19 211 ILE A C 1
ATOM 1727 O O . ILE A 1 211 ? 14.057 8.422 18.723 1.00 43.19 211 ILE A O 1
ATOM 1731 N N . LEU A 1 212 ? 14.102 8.886 16.534 1.00 36.38 212 LEU A N 1
ATOM 1732 C CA . LEU A 1 212 ? 15.341 8.154 16.246 1.00 36.38 212 LEU A CA 1
ATOM 1733 C C . LEU A 1 212 ? 16.569 8.776 16.932 1.00 36.38 212 LEU A C 1
ATOM 1735 O O . LEU A 1 212 ? 17.416 8.045 17.434 1.00 36.38 212 LEU A O 1
ATOM 1739 N N . LYS A 1 213 ? 16.649 10.111 17.036 1.00 40.12 213 LYS A N 1
ATOM 1740 C CA . LYS A 1 213 ? 17.699 10.784 17.828 1.00 40.12 213 LYS A CA 1
ATOM 1741 C C . LYS A 1 213 ? 17.573 10.521 19.331 1.00 40.12 213 LYS A C 1
ATOM 1743 O O . LYS A 1 213 ? 18.585 10.424 20.020 1.00 40.12 213 LYS A O 1
ATOM 1748 N N . ILE A 1 214 ? 16.346 10.406 19.839 1.00 40.06 214 ILE A N 1
ATOM 1749 C CA . ILE A 1 214 ? 16.080 10.057 21.240 1.00 40.06 214 ILE A CA 1
ATOM 1750 C C . ILE A 1 214 ? 16.437 8.584 21.500 1.00 40.06 214 ILE A C 1
ATOM 1752 O O . ILE A 1 214 ? 17.055 8.289 22.517 1.00 40.06 214 ILE A O 1
ATOM 1756 N N . SER A 1 215 ? 16.155 7.673 20.562 1.00 36.94 215 SER A N 1
ATOM 1757 C CA . SER A 1 215 ? 16.558 6.259 20.651 1.00 36.94 215 SER A CA 1
ATOM 1758 C C . SER A 1 215 ? 18.084 6.084 20.634 1.00 36.94 215 SER A C 1
ATOM 1760 O O . SER A 1 215 ? 18.604 5.335 21.459 1.00 36.94 215 SER A O 1
ATOM 1762 N N . SER A 1 216 ? 18.815 6.837 19.797 1.00 36.34 216 SER A N 1
ATOM 1763 C CA . SER A 1 216 ? 20.288 6.814 19.798 1.00 36.34 216 SER A CA 1
ATOM 1764 C C . SER A 1 216 ? 20.906 7.408 21.070 1.00 36.34 216 SER A C 1
ATOM 1766 O O . SER A 1 216 ? 22.008 7.031 21.447 1.00 36.34 216 SER A O 1
ATOM 1768 N N . ALA A 1 217 ? 20.209 8.331 21.742 1.00 38.41 217 ALA A N 1
ATOM 1769 C CA . ALA A 1 217 ? 20.650 8.911 23.014 1.00 38.41 217 ALA A CA 1
ATOM 1770 C C . ALA A 1 217 ? 20.312 8.028 24.232 1.00 38.41 217 ALA A C 1
ATOM 1772 O O . ALA A 1 217 ? 20.926 8.182 25.284 1.00 38.41 217 ALA A O 1
ATOM 1773 N N . LEU A 1 218 ? 19.352 7.106 24.093 1.00 35.75 218 LEU A N 1
ATOM 1774 C CA . LEU A 1 218 ? 18.902 6.184 25.144 1.00 35.75 218 LEU A CA 1
ATOM 1775 C C . LEU A 1 218 ? 19.503 4.773 25.028 1.00 35.75 218 LEU A C 1
ATOM 1777 O O . LEU A 1 218 ? 19.116 3.895 25.793 1.00 35.75 218 LEU A O 1
ATOM 1781 N N . GLY A 1 219 ? 20.442 4.544 24.103 1.00 32.09 219 GLY A N 1
ATOM 1782 C CA . GLY A 1 219 ? 21.197 3.288 24.018 1.00 32.09 219 GLY A CA 1
ATOM 1783 C C . GLY A 1 219 ? 20.387 2.064 23.577 1.00 32.09 219 GLY A C 1
ATOM 1784 O O . GLY A 1 219 ? 20.787 0.942 23.865 1.00 32.09 219 GLY A O 1
ATOM 1785 N N . TRP A 1 220 ? 19.264 2.256 22.879 1.00 36.62 220 TRP A N 1
ATOM 1786 C CA . TRP A 1 220 ? 18.525 1.163 22.239 1.00 36.62 220 TRP A CA 1
ATOM 1787 C C . TRP A 1 220 ? 18.881 1.104 20.751 1.00 36.62 220 TRP A C 1
ATOM 1789 O O . TRP A 1 220 ? 18.095 1.545 19.910 1.00 36.62 220 TRP A O 1
ATOM 1799 N N . LEU A 1 221 ? 20.104 0.645 20.470 1.00 39.03 221 LEU A N 1
ATOM 1800 C CA . LEU A 1 221 ? 20.602 -0.016 19.252 1.00 39.03 221 LEU A CA 1
ATOM 1801 C C . LEU A 1 221 ? 22.063 -0.419 19.482 1.00 39.03 221 LEU A C 1
ATOM 1803 O O . LEU A 1 221 ? 22.844 0.464 19.903 1.00 39.03 221 LEU A O 1
#

InterPro domains:
  IPR000092 Polyprenyl synthetase-like [PF00348] (1-173)
  IPR008949 Isoprenoid synthase domain superfamily [G3DSA:1.10.600.10] (1-184)
  IPR008949 Isoprenoid synthase domain superfamily [SSF48576] (2-175)
  IPR033749 Polyprenyl synthetase, conserved site [PS00723] (53-67)
  IPR039702 Farnesyl pyrophosphate synthase-like [PTHR11525] (1-175)

Secondary structure (DSSP, 8-state):
-HHHHHSSS--HHHHHHHHHHHHHTTTPPPPHHHHHHHHHHHHHHHHHHHHHHHHHHHHTT--EETTEE-GGGSTTTGGGHHHHHHHHHHHHHHHHHHHHTTSTTHHHHHHHHHHHHHHHHHHHHHHHHHHS---GGG--HHHHHHHHIIIIIIIIIIHHHHHHHHHTT--GGGTSPPTTS-TTTHHHHHHHHHHHHHHHHHHHHHHHHHHHHHHHHTT--

pLDDT: mean 83.73, std 23.78, range [31.27, 98.81]

Foldseek 3Di:
DCCVLQPLDPLLQLVLLVVLLCVLVVPDDDDPLRVVQSSLLSVLLSLLVSLVQLVVCVLVVNQDDSRHGRQLPDPVCNPVSNVVSVVSNVVSVVSLCVSPVPPPCSVVLVVLSVVLSVLQVVLVVLVSVQVVDPDPVSDDPVSVVSSCVRNPCSSRQVSSNVSSCVVSVHDVVVVPDDPPDPPVCVVVVVVVSVVVSVVVVVVVVVVVVVVVVVCVVVPPD